Protein AF-A0A8J4GFH2-F1 (afdb_monomer_lite)

Radius of gyration: 21.66 Å; chains: 1; bounding box: 34×70×53 Å

Sequence (230 aa):
MCSFLWCFPIAGVITIAVAMSHGLVYWLLGVATWLWELLPQGCWPISCIQVPDDMKLFWQALLSAEITVGSFLKLPSNVYLLGLKRWGGALLVRHCYRDLFDQMMDLHSSGTKRRFCITGTPGIGKSFFAVVLMGWLVKEKKVRTIVFDTAGSRYLFTFYGMNVIVKEGNQNDFRDKLNNSATWWIIDMGPARDVCEASTVLLASHNLDQYLTLLNLRVATALHMPLWTD

InterPro domains:
  IPR002789 Helicase HerA, central domain [PF01935] (113-152)
  IPR027417 P-loop containing nucleoside triphosphate hydrolase [SSF52540] (102-170)
  IPR052980 Crinkler effector [PTHR33129] (74-229)

Secondary structure (DSSP, 8-state):
-PPPP-PPP-TT--------SSS------S-TTSTTTTS-TT----------HHHHHHHHHHHHS---TTEEEEPPTT--GGG-GGG-SEEEE-HHHHHHHHHHHHHHHTTS--EEEEE--TTSSHHHHHHHHHHHHHHTT---EEEEEESS-EEEEEEETTEEEEEEE-TTTTHHHHT-TT-EEEEESS------SSEEEEE--S-HHHHHHHHTSTTEEEEEPPPP--

Structure (mmCIF, N/CA/C/O backbone):
data_AF-A0A8J4GFH2-F1
#
_entry.id   AF-A0A8J4GFH2-F1
#
loop_
_atom_site.group_PDB
_atom_site.id
_atom_site.type_symbol
_atom_site.label_atom_id
_atom_site.label_alt_id
_atom_site.label_comp_id
_atom_site.label_asym_id
_atom_site.label_entity_id
_atom_site.label_seq_id
_atom_site.pdbx_PDB_ins_code
_atom_site.Cartn_x
_atom_site.Cartn_y
_atom_site.Cartn_z
_atom_site.occupancy
_atom_site.B_iso_or_equiv
_atom_site.auth_seq_id
_atom_site.auth_comp_id
_atom_site.auth_asym_id
_atom_site.auth_atom_id
_atom_site.pdbx_PDB_model_num
ATOM 1 N N . MET A 1 1 ? -2.935 43.109 -8.574 1.00 28.25 1 MET A N 1
ATOM 2 C CA . MET A 1 1 ? -3.961 42.602 -9.513 1.00 28.25 1 MET A CA 1
ATOM 3 C C . MET A 1 1 ? -3.424 41.315 -10.113 1.00 28.25 1 MET A C 1
ATOM 5 O O . MET A 1 1 ? -2.332 41.346 -10.661 1.00 28.25 1 MET A O 1
ATOM 9 N N . CYS A 1 2 ? -4.104 40.186 -9.899 1.00 25.59 2 CYS A N 1
ATOM 10 C CA . CYS A 1 2 ? -3.645 38.878 -10.371 1.00 25.59 2 CYS A CA 1
ATOM 11 C C . CYS A 1 2 ? -3.944 38.721 -11.865 1.00 25.59 2 CYS A C 1
ATOM 13 O O . CYS A 1 2 ? -5.109 38.754 -12.258 1.00 25.59 2 CYS A O 1
ATOM 15 N N . SER A 1 3 ? -2.908 38.528 -12.676 1.00 26.80 3 SER A N 1
ATOM 16 C CA . SER A 1 3 ? -3.053 38.099 -14.067 1.00 26.80 3 SER A CA 1
ATOM 17 C C . SER A 1 3 ? -3.182 36.575 -14.101 1.00 26.80 3 SER A C 1
ATOM 19 O O . SER A 1 3 ? -2.336 35.866 -13.560 1.00 26.80 3 SER A O 1
ATOM 21 N N . PHE A 1 4 ? -4.255 36.070 -14.705 1.00 31.39 4 PHE A N 1
ATOM 22 C CA . PHE A 1 4 ? -4.491 34.637 -14.884 1.00 31.39 4 PHE A CA 1
ATOM 23 C C . PHE A 1 4 ? -3.679 34.103 -16.072 1.00 31.39 4 PHE A C 1
ATOM 25 O O . PHE A 1 4 ? -3.818 34.612 -17.183 1.00 31.39 4 PHE A O 1
ATOM 32 N N . LEU A 1 5 ? -2.882 33.051 -15.857 1.00 33.16 5 LEU A N 1
ATOM 33 C CA . LEU A 1 5 ? -2.348 32.222 -16.941 1.00 33.16 5 LEU A CA 1
ATOM 34 C C . LEU A 1 5 ? -3.372 31.141 -17.297 1.00 33.16 5 LEU A C 1
ATOM 36 O O . LEU A 1 5 ? -3.743 30.332 -16.448 1.00 33.16 5 LEU A O 1
ATOM 40 N N . TRP A 1 6 ? -3.775 31.099 -18.562 1.00 31.11 6 TRP A N 1
ATOM 41 C CA . TRP A 1 6 ? -4.520 29.981 -19.133 1.00 31.11 6 TRP A CA 1
ATOM 42 C C . TRP A 1 6 ? -3.617 29.250 -20.126 1.00 31.11 6 TRP A C 1
ATOM 44 O O . TRP A 1 6 ? -3.153 29.847 -21.094 1.00 31.11 6 TRP A O 1
ATOM 54 N N . CYS A 1 7 ? -3.378 27.960 -19.893 1.00 31.34 7 CYS A N 1
ATOM 55 C CA . CYS A 1 7 ? -2.731 27.076 -20.859 1.00 31.34 7 CYS A CA 1
ATOM 56 C C . CYS A 1 7 ? -3.807 26.241 -21.556 1.00 31.34 7 CYS A C 1
ATOM 58 O O . CYS A 1 7 ? -4.473 25.435 -20.908 1.00 31.34 7 CYS A O 1
ATOM 60 N N . PHE A 1 8 ? -3.954 26.404 -22.871 1.00 27.88 8 PHE A N 1
ATOM 61 C CA . PHE A 1 8 ? -4.726 25.487 -23.709 1.00 27.88 8 PHE A CA 1
ATOM 62 C C . PHE A 1 8 ? -3.770 24.586 -24.500 1.00 27.88 8 PHE A C 1
ATOM 64 O O . PHE A 1 8 ? -2.790 25.091 -25.049 1.00 27.88 8 PHE A O 1
ATOM 71 N N . PRO A 1 9 ? -4.027 23.271 -24.595 1.00 29.17 9 PRO A N 1
ATOM 72 C CA . PRO A 1 9 ? -3.230 22.396 -25.434 1.00 29.17 9 PRO A CA 1
ATOM 73 C C . PRO A 1 9 ? -3.803 22.397 -26.855 1.00 29.17 9 PRO A C 1
ATOM 75 O O . PRO A 1 9 ? -4.917 21.928 -27.079 1.00 29.17 9 PRO A O 1
ATOM 78 N N . ILE A 1 10 ? -3.027 22.869 -27.829 1.00 34.66 10 ILE A N 1
ATOM 79 C CA . ILE A 1 10 ? -3.218 22.493 -29.233 1.00 34.66 10 ILE A CA 1
ATOM 80 C C . ILE A 1 10 ? -1.885 21.933 -29.731 1.00 34.66 10 ILE A C 1
ATOM 82 O O . ILE A 1 10 ? -0.849 22.574 -29.603 1.00 34.66 10 ILE A O 1
ATOM 86 N N . ALA A 1 11 ? -1.944 20.689 -30.209 1.00 40.56 11 ALA A N 1
ATOM 87 C CA . ALA A 1 11 ? -0.927 19.925 -30.932 1.00 40.56 11 ALA A CA 1
ATOM 88 C C . ALA A 1 11 ? 0.515 20.489 -30.930 1.00 40.56 11 ALA A C 1
ATOM 90 O O . ALA A 1 11 ? 0.902 21.270 -31.792 1.00 40.56 11 ALA A O 1
ATOM 91 N N . GLY A 1 12 ? 1.339 19.990 -30.004 1.00 39.56 12 GLY A N 1
ATOM 92 C CA . GLY A 1 12 ? 2.791 19.875 -30.197 1.00 39.56 12 GLY A CA 1
ATOM 93 C C . GLY A 1 12 ? 3.651 21.139 -30.095 1.00 39.56 12 GLY A C 1
ATOM 94 O O . GLY A 1 12 ? 4.869 21.006 -30.150 1.00 39.56 12 GLY A O 1
ATOM 95 N N . VAL A 1 13 ? 3.087 22.333 -29.895 1.00 36.62 13 VAL A N 1
ATOM 96 C CA . VAL A 1 13 ? 3.871 23.560 -29.661 1.00 36.62 13 VAL A CA 1
ATOM 97 C C . VAL A 1 13 ? 3.270 24.332 -28.490 1.00 36.62 13 VAL A C 1
ATOM 99 O O . VAL A 1 13 ? 2.108 24.727 -28.522 1.00 36.62 13 VAL A O 1
ATOM 102 N N . ILE A 1 14 ? 4.058 24.550 -27.434 1.00 34.62 14 ILE A N 1
ATOM 103 C CA . ILE A 1 14 ? 3.651 25.402 -26.312 1.00 34.62 14 ILE A CA 1
ATOM 104 C C . ILE A 1 14 ? 3.823 26.853 -26.757 1.00 34.62 14 ILE A C 1
ATOM 106 O O . ILE A 1 14 ? 4.940 27.363 -26.817 1.00 34.62 14 ILE A O 1
ATOM 110 N N . THR A 1 15 ? 2.719 27.522 -27.076 1.00 35.56 15 THR A N 1
ATOM 111 C CA . THR A 1 15 ? 2.705 28.969 -27.296 1.00 35.56 15 THR A CA 1
ATOM 112 C C . THR A 1 15 ? 2.237 29.654 -26.018 1.00 35.56 15 THR A C 1
ATOM 114 O O . THR A 1 15 ? 1.099 29.472 -25.592 1.00 35.56 15 THR A O 1
ATOM 117 N N . ILE A 1 16 ? 3.120 30.422 -25.378 1.00 40.34 16 ILE A N 1
ATOM 118 C CA . ILE A 1 16 ? 2.775 31.221 -24.199 1.00 40.34 16 ILE A CA 1
ATOM 119 C C . ILE A 1 16 ? 2.398 32.619 -24.686 1.00 40.34 16 ILE A C 1
ATOM 121 O O . ILE A 1 16 ? 3.246 33.349 -25.194 1.00 40.34 16 ILE A O 1
ATOM 125 N N . ALA A 1 17 ? 1.130 32.996 -24.528 1.00 37.47 17 ALA A N 1
ATOM 126 C CA . ALA A 1 17 ? 0.684 34.369 -24.723 1.00 37.47 17 ALA A CA 1
ATOM 127 C C . ALA A 1 17 ? 0.730 35.103 -23.377 1.00 37.47 17 ALA A C 1
ATOM 129 O O . ALA A 1 17 ? 0.039 34.725 -22.431 1.00 37.47 17 ALA A O 1
ATOM 130 N N . VAL A 1 18 ? 1.541 36.157 -23.287 1.00 40.41 18 VAL A N 1
ATOM 131 C CA . VAL A 1 18 ? 1.563 37.061 -22.132 1.00 40.41 18 VAL A CA 1
ATOM 132 C C . VAL A 1 18 ? 0.820 38.333 -22.523 1.00 40.41 18 VAL A C 1
ATOM 134 O O . VAL A 1 18 ? 1.278 39.083 -23.380 1.00 40.41 18 VAL A O 1
ATOM 137 N N . ALA A 1 19 ? -0.334 38.582 -21.905 1.00 33.81 19 ALA A N 1
ATOM 138 C CA . ALA A 1 19 ? -1.033 39.854 -22.040 1.00 33.81 19 ALA A CA 1
ATOM 139 C C . ALA A 1 19 ? -0.497 40.840 -20.992 1.00 33.81 19 ALA A C 1
ATOM 141 O O . ALA A 1 19 ? -0.675 40.633 -19.791 1.00 33.81 19 ALA A O 1
ATOM 142 N N . MET A 1 20 ? 0.154 41.914 -21.441 1.00 34.84 20 MET A N 1
ATOM 143 C CA . MET A 1 20 ? 0.478 43.072 -20.603 1.00 34.84 20 MET A CA 1
ATOM 144 C C . MET A 1 20 ? -0.436 44.249 -20.957 1.00 34.84 20 MET A C 1
ATOM 146 O O . MET A 1 20 ? -0.906 44.368 -22.087 1.00 34.84 20 MET A O 1
ATOM 150 N N . SER A 1 21 ? -0.702 45.112 -19.975 1.00 36.84 21 SER A N 1
ATOM 151 C CA . SER A 1 21 ? -1.777 46.119 -19.943 1.00 36.84 21 SER A CA 1
ATOM 152 C C . SER A 1 21 ? -1.703 47.251 -20.981 1.00 36.84 21 SER A C 1
ATOM 154 O O . SER A 1 21 ? -2.484 48.193 -20.899 1.00 36.84 21 SER A O 1
ATOM 156 N N . HIS A 1 22 ? -0.818 47.170 -21.976 1.00 38.72 22 HIS A N 1
ATOM 157 C CA . HIS A 1 22 ? -0.680 48.158 -23.046 1.00 38.72 22 HIS A CA 1
ATOM 158 C C . HIS A 1 22 ? -0.477 47.482 -24.417 1.00 38.72 22 HIS A C 1
ATOM 160 O O . HIS A 1 22 ? 0.584 47.564 -25.020 1.00 38.72 22 HIS A O 1
ATOM 166 N N . GLY A 1 23 ? -1.512 46.795 -24.909 1.00 35.41 23 GLY A N 1
ATOM 167 C CA . GLY A 1 23 ? -1.889 46.792 -26.332 1.00 35.41 23 GLY A CA 1
ATOM 168 C C . GLY A 1 23 ? -0.923 46.283 -27.416 1.00 35.41 23 GLY A C 1
ATOM 169 O O . GLY A 1 23 ? -1.176 46.589 -28.577 1.00 35.41 23 GLY A O 1
ATOM 170 N N . LEU A 1 24 ? 0.130 45.515 -27.120 1.00 33.19 24 LEU A N 1
ATOM 171 C CA . LEU A 1 24 ? 0.995 44.928 -28.157 1.00 33.19 24 LEU A CA 1
ATOM 172 C C . LEU A 1 24 ? 1.194 43.422 -27.948 1.00 33.19 24 LEU A C 1
ATOM 174 O O . LEU A 1 24 ? 1.744 42.986 -26.939 1.00 33.19 24 LEU A O 1
ATOM 178 N N . VAL A 1 25 ? 0.746 42.633 -28.929 1.00 35.41 25 VAL A N 1
ATOM 179 C CA . VAL A 1 25 ? 0.956 41.181 -29.011 1.00 35.41 25 VAL A CA 1
ATOM 180 C C . VAL A 1 25 ? 2.176 40.933 -29.894 1.00 35.41 25 VAL A C 1
ATOM 182 O O . VAL A 1 25 ? 2.139 41.240 -31.083 1.00 35.41 25 VAL A O 1
ATOM 185 N N . TYR A 1 26 ? 3.245 40.367 -29.334 1.00 37.12 26 TYR A N 1
ATOM 186 C CA . TYR A 1 26 ? 4.397 39.895 -30.105 1.00 37.12 26 TYR A CA 1
ATOM 187 C C . TYR A 1 26 ? 4.414 38.366 -30.148 1.00 37.12 26 TYR A C 1
ATOM 189 O O . TYR A 1 26 ? 4.332 37.705 -29.113 1.00 37.12 26 TYR A O 1
ATOM 197 N N . TRP A 1 27 ? 4.549 37.808 -31.351 1.00 37.97 27 TRP A N 1
ATOM 198 C CA . TRP A 1 27 ? 4.772 36.381 -31.571 1.00 37.97 27 TRP A CA 1
ATOM 199 C C . TRP A 1 27 ? 6.279 36.115 -31.605 1.00 37.97 27 TRP A C 1
ATOM 201 O O . TRP A 1 27 ? 6.945 36.464 -32.577 1.00 37.97 27 TRP A O 1
ATOM 211 N N . LEU A 1 28 ? 6.830 35.512 -30.550 1.00 37.50 28 LEU A N 1
ATOM 212 C CA . LEU A 1 28 ? 8.223 35.061 -30.539 1.00 37.50 28 LEU A CA 1
ATOM 213 C C . LEU A 1 28 ? 8.284 33.595 -30.975 1.00 37.50 28 LEU A C 1
ATOM 215 O O . LEU A 1 28 ? 8.031 32.678 -30.196 1.00 37.50 28 LEU A O 1
ATOM 219 N N . LEU A 1 29 ? 8.607 33.385 -32.251 1.00 37.75 29 LEU A N 1
ATOM 220 C CA . LEU A 1 29 ? 9.051 32.097 -32.773 1.00 37.75 29 LEU A CA 1
ATOM 221 C C . LEU A 1 29 ? 10.559 31.976 -32.537 1.00 37.75 29 LEU A C 1
ATOM 223 O O . LEU A 1 29 ? 11.351 32.665 -33.174 1.00 37.75 29 LEU A O 1
ATOM 227 N N . GLY A 1 30 ? 10.941 31.064 -31.646 1.00 43.56 30 GLY A N 1
ATOM 228 C CA . GLY A 1 30 ? 12.324 30.630 -31.475 1.00 43.56 30 GLY A CA 1
ATOM 229 C C . GLY A 1 30 ? 13.073 31.290 -30.317 1.00 43.56 30 GLY A C 1
ATOM 230 O O . GLY A 1 30 ? 12.835 32.434 -29.954 1.00 43.56 30 GLY A O 1
ATOM 231 N N . VAL A 1 31 ? 14.038 30.526 -29.800 1.00 34.31 31 VAL A N 1
ATOM 232 C CA . VAL A 1 31 ? 14.995 30.833 -28.722 1.00 34.31 31 VAL A CA 1
ATOM 233 C C . VAL A 1 31 ? 14.527 30.462 -27.302 1.00 34.31 31 VAL A C 1
ATOM 235 O O . VAL A 1 31 ? 14.338 31.292 -26.419 1.00 34.31 31 VAL A O 1
ATOM 238 N N . ALA A 1 32 ? 14.441 29.152 -27.054 1.00 37.66 32 ALA A N 1
ATOM 239 C CA . ALA A 1 32 ? 14.250 28.556 -25.726 1.00 37.66 32 ALA A CA 1
ATOM 240 C C . ALA A 1 32 ? 15.514 28.567 -24.830 1.00 37.66 32 ALA A C 1
ATOM 242 O O . ALA A 1 32 ? 15.511 27.965 -23.761 1.00 37.66 32 ALA A O 1
ATOM 243 N N . THR A 1 33 ? 16.607 29.224 -25.229 1.00 38.34 33 THR A N 1
ATOM 244 C CA . THR A 1 33 ? 17.900 29.149 -24.520 1.00 38.34 33 THR A CA 1
ATOM 245 C C . THR A 1 33 ? 18.255 30.374 -23.678 1.00 38.34 33 THR A C 1
ATOM 247 O O . THR A 1 33 ? 19.263 30.333 -22.984 1.00 38.34 33 THR A O 1
ATOM 250 N N . TRP A 1 34 ? 17.430 31.427 -23.668 1.00 34.81 34 TRP A N 1
ATOM 251 C CA . TRP A 1 34 ? 17.728 32.684 -22.952 1.00 34.81 34 TRP A CA 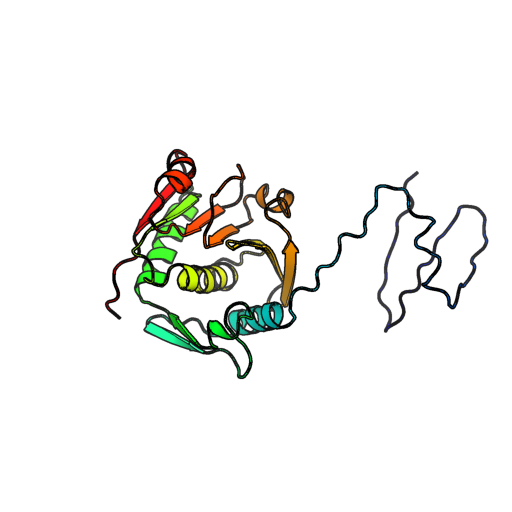1
ATOM 252 C C . TRP A 1 34 ? 16.681 33.091 -21.901 1.00 34.81 34 TRP A C 1
ATOM 254 O O . TRP A 1 34 ? 16.803 34.136 -21.274 1.00 34.81 34 TRP A O 1
ATOM 264 N N . LEU A 1 35 ? 15.655 32.268 -21.661 1.00 39.62 35 LEU A N 1
ATOM 265 C CA . LEU A 1 35 ? 14.581 32.587 -20.705 1.00 39.62 35 LEU A CA 1
ATOM 266 C C . LEU A 1 35 ? 14.892 32.210 -19.243 1.00 39.62 35 LEU A C 1
ATOM 268 O O . LEU A 1 35 ? 14.055 32.418 -18.369 1.00 39.62 35 LEU A O 1
ATOM 272 N N . TRP A 1 36 ? 16.073 31.654 -18.962 1.00 43.16 36 TRP A N 1
ATOM 273 C CA . TRP A 1 36 ? 16.460 31.193 -17.623 1.00 43.16 36 TRP A CA 1
ATOM 274 C C . TRP A 1 36 ? 17.042 32.304 -16.732 1.00 43.16 36 TRP A C 1
ATOM 276 O O . TRP A 1 36 ? 17.034 32.156 -15.514 1.00 43.16 36 TRP A O 1
ATOM 286 N N . GLU A 1 37 ? 17.478 33.432 -17.301 1.00 39.44 37 GLU A N 1
ATOM 287 C CA . GLU A 1 37 ? 18.076 34.550 -16.545 1.00 39.44 37 GLU A CA 1
ATOM 288 C C . GLU A 1 37 ? 17.046 35.552 -15.987 1.00 39.44 37 GLU A C 1
ATOM 290 O O . GLU A 1 37 ? 17.386 36.389 -15.155 1.00 39.44 37 GLU A O 1
ATOM 295 N N . LEU A 1 38 ? 15.775 35.464 -16.401 1.00 46.06 38 LEU A N 1
ATOM 296 C CA . LEU A 1 38 ? 14.715 36.410 -16.010 1.00 46.06 38 LEU A CA 1
ATOM 297 C C . LEU A 1 38 ? 13.789 35.900 -14.891 1.00 46.06 38 LEU A C 1
ATOM 299 O O . LEU A 1 38 ? 12.853 36.602 -14.504 1.00 46.06 38 LEU A O 1
ATOM 303 N N . LEU A 1 39 ? 14.017 34.694 -14.362 1.00 41.16 39 LEU A N 1
ATOM 304 C CA . LEU A 1 39 ? 13.209 34.157 -13.267 1.00 41.16 39 LEU A CA 1
ATOM 305 C C . LEU A 1 39 ? 13.765 34.617 -11.906 1.00 41.16 39 LEU A C 1
ATOM 307 O O . LEU A 1 39 ? 14.968 34.496 -11.668 1.00 41.16 39 LEU A O 1
ATOM 311 N N . PRO A 1 40 ? 12.919 35.120 -10.985 1.00 37.44 40 PRO A N 1
ATOM 312 C CA . PRO A 1 40 ? 13.349 35.487 -9.641 1.00 37.44 40 PRO A CA 1
ATOM 313 C C . PRO A 1 40 ? 14.032 34.306 -8.943 1.00 37.44 40 PRO A C 1
ATOM 315 O O . PRO A 1 40 ? 13.499 33.192 -8.931 1.00 37.44 40 PRO A O 1
ATOM 318 N N . GLN A 1 41 ? 15.193 34.566 -8.334 1.00 40.53 41 GLN A N 1
ATOM 319 C CA . GLN A 1 41 ? 15.929 33.625 -7.484 1.00 40.53 41 GLN A CA 1
ATOM 320 C C . GLN A 1 41 ? 14.989 33.112 -6.377 1.00 40.53 41 GLN A C 1
ATOM 322 O O . GLN A 1 41 ? 14.709 33.820 -5.412 1.00 40.53 41 GLN A O 1
ATOM 327 N N . GLY A 1 42 ? 14.434 31.911 -6.560 1.00 39.41 42 GLY A N 1
ATOM 328 C CA . GLY A 1 42 ? 13.422 31.329 -5.669 1.00 39.41 42 GLY A CA 1
ATOM 329 C C . GLY A 1 42 ? 12.331 30.515 -6.371 1.00 39.41 42 GLY A C 1
ATOM 330 O O . GLY A 1 42 ? 11.732 29.647 -5.742 1.00 39.41 42 GLY A O 1
ATOM 331 N N . CYS A 1 43 ? 12.108 30.713 -7.673 1.00 34.81 43 CYS A N 1
ATOM 332 C CA . CYS A 1 43 ? 11.232 29.852 -8.472 1.00 34.81 43 CYS A CA 1
ATOM 333 C C . CYS A 1 43 ? 12.057 28.804 -9.219 1.00 34.81 43 CYS A C 1
ATOM 335 O O . CYS A 1 43 ? 12.259 28.888 -10.428 1.00 34.81 43 CYS A O 1
ATOM 337 N N . TRP A 1 44 ? 12.541 27.801 -8.488 1.00 33.19 44 TRP A N 1
ATOM 338 C CA . TRP A 1 44 ? 13.048 26.591 -9.126 1.00 33.19 44 TRP A CA 1
ATOM 339 C C . TRP A 1 44 ? 11.889 25.934 -9.883 1.00 33.19 44 TRP A C 1
ATOM 341 O O . TRP A 1 44 ? 10.815 25.763 -9.290 1.00 33.19 44 TRP A O 1
ATOM 351 N N . PRO A 1 45 ? 12.050 25.545 -11.162 1.00 37.44 45 PRO A N 1
ATOM 352 C CA . PRO A 1 45 ? 11.123 24.588 -11.728 1.00 37.44 45 PRO A CA 1
ATOM 353 C C . PRO A 1 45 ? 11.221 23.370 -10.817 1.00 37.44 45 PRO A C 1
ATOM 355 O O . PRO A 1 45 ? 12.320 22.856 -10.607 1.00 37.44 45 PRO A O 1
ATOM 358 N N . ILE A 1 46 ? 10.096 22.955 -10.224 1.00 41.97 46 ILE A N 1
ATOM 359 C CA . ILE A 1 46 ? 9.970 21.614 -9.655 1.00 41.97 46 ILE A CA 1
ATOM 360 C C . ILE A 1 46 ? 10.502 20.727 -10.763 1.00 41.97 46 ILE A C 1
ATOM 362 O O . ILE A 1 46 ? 9.871 20.639 -11.823 1.00 41.97 46 ILE A O 1
ATOM 366 N N . SER A 1 47 ? 11.710 20.196 -10.577 1.00 39.00 47 SER A N 1
ATOM 367 C CA . SER A 1 47 ? 12.282 19.256 -11.509 1.00 39.00 47 SER A CA 1
ATOM 368 C C . SER A 1 47 ? 11.204 18.201 -11.630 1.00 39.00 47 SER A C 1
ATOM 370 O O . SER A 1 47 ? 10.826 17.545 -10.659 1.00 39.00 47 SER A O 1
ATOM 372 N N . CYS A 1 48 ? 10.582 18.133 -12.802 1.00 36.75 48 CYS A N 1
ATOM 373 C CA . CYS A 1 48 ? 9.755 17.004 -13.141 1.00 36.75 48 CYS A CA 1
ATOM 374 C C . CYS A 1 48 ? 10.769 15.878 -13.278 1.00 36.75 48 CYS A C 1
ATOM 376 O O . CYS A 1 48 ? 11.262 15.625 -14.374 1.00 36.75 48 CYS A O 1
ATOM 378 N N . ILE A 1 49 ? 11.177 15.314 -12.135 1.00 43.31 49 ILE A N 1
ATOM 379 C CA . ILE A 1 49 ? 11.939 14.083 -12.058 1.00 43.31 49 ILE A CA 1
ATOM 380 C C . ILE A 1 49 ? 11.108 13.138 -12.902 1.00 43.31 49 ILE A C 1
ATOM 382 O O . ILE A 1 49 ? 9.940 12.881 -12.595 1.00 43.31 49 ILE A O 1
ATOM 386 N N . GLN A 1 50 ? 11.663 12.791 -14.062 1.00 45.81 50 GLN A N 1
ATOM 387 C CA . GLN A 1 50 ? 11.041 11.880 -14.998 1.00 45.81 50 GLN A CA 1
ATOM 388 C C . GLN A 1 50 ? 10.822 10.607 -14.199 1.00 45.81 50 GLN A C 1
ATOM 390 O O . GLN A 1 50 ? 11.781 9.912 -13.868 1.00 45.81 50 GLN A O 1
ATOM 395 N N . VAL A 1 51 ? 9.575 10.350 -13.810 1.00 58.25 51 VAL A N 1
ATOM 396 C CA . VAL A 1 51 ? 9.247 9.046 -13.260 1.00 58.25 51 VAL A CA 1
ATOM 397 C C . VAL A 1 51 ? 9.609 8.055 -14.353 1.00 58.25 51 VAL A C 1
ATOM 399 O O . VAL A 1 51 ? 9.166 8.270 -15.485 1.00 58.25 51 VAL A O 1
ATOM 402 N N . PRO A 1 52 ? 10.393 7.008 -14.054 1.00 67.81 52 PRO A N 1
ATOM 403 C CA . PRO A 1 52 ? 10.726 6.011 -15.054 1.00 67.81 52 PRO A CA 1
ATOM 404 C C . PRO A 1 52 ? 9.438 5.524 -15.716 1.00 67.81 52 PRO A C 1
ATOM 406 O O . PRO A 1 52 ? 8.499 5.136 -15.012 1.00 67.81 52 PRO A O 1
ATOM 409 N N . ASP A 1 53 ? 9.375 5.562 -17.048 1.00 81.38 53 ASP A N 1
ATOM 410 C CA . ASP A 1 53 ? 8.192 5.132 -17.806 1.00 81.38 53 ASP A CA 1
ATOM 411 C C . ASP A 1 53 ? 7.719 3.737 -17.357 1.00 81.38 53 ASP A C 1
ATOM 413 O O . ASP A 1 53 ? 6.519 3.481 -17.257 1.00 81.38 53 ASP A O 1
ATOM 417 N N . ASP A 1 54 ? 8.659 2.885 -16.944 1.00 86.56 54 ASP A N 1
ATOM 418 C CA . ASP A 1 54 ? 8.435 1.558 -16.369 1.00 86.56 54 ASP A CA 1
ATOM 419 C C . ASP A 1 54 ? 7.500 1.551 -15.149 1.00 86.56 54 ASP A C 1
ATOM 421 O O . ASP A 1 54 ? 6.654 0.665 -15.023 1.00 86.56 54 ASP A O 1
ATOM 425 N N . MET A 1 55 ? 7.603 2.538 -14.254 1.00 87.19 55 MET A N 1
ATOM 426 C CA . MET A 1 55 ? 6.734 2.640 -13.077 1.00 87.19 55 MET A CA 1
ATOM 427 C C . MET A 1 55 ? 5.305 2.987 -13.504 1.00 87.19 55 MET A C 1
ATOM 429 O O . MET A 1 55 ? 4.340 2.407 -13.007 1.00 87.19 55 MET A O 1
ATOM 433 N N . LYS A 1 56 ? 5.144 3.891 -14.475 1.00 87.94 56 LYS A N 1
ATOM 434 C CA . LYS A 1 56 ? 3.826 4.230 -15.026 1.00 87.94 56 LYS A CA 1
ATOM 435 C C . LYS A 1 56 ? 3.199 3.031 -15.744 1.00 87.94 56 LYS A C 1
ATOM 437 O O . LYS A 1 56 ? 2.028 2.735 -15.500 1.00 87.94 56 LYS A O 1
ATOM 442 N N . LEU A 1 57 ? 3.975 2.329 -16.573 1.00 90.75 57 LEU A N 1
ATOM 443 C CA . LEU A 1 57 ? 3.549 1.111 -17.269 1.00 90.75 57 LEU A CA 1
ATOM 444 C C . LEU A 1 57 ? 3.120 0.025 -16.283 1.00 90.75 57 LEU A C 1
ATOM 446 O O . LEU A 1 57 ? 2.068 -0.588 -16.459 1.00 90.75 57 LEU A O 1
ATOM 450 N N . PHE A 1 58 ? 3.891 -0.167 -15.211 1.00 92.62 58 PHE A N 1
ATOM 451 C CA . PHE A 1 58 ? 3.543 -1.084 -14.134 1.00 92.62 58 PHE A CA 1
ATOM 452 C C . PHE A 1 58 ? 2.169 -0.773 -13.531 1.00 92.62 58 PHE A C 1
ATOM 454 O O . PHE A 1 58 ? 1.326 -1.663 -13.442 1.00 92.62 58 PHE A O 1
ATOM 461 N N . TRP A 1 59 ? 1.909 0.479 -13.149 1.00 90.25 59 TRP A N 1
ATOM 462 C CA . TRP A 1 59 ? 0.630 0.842 -12.536 1.00 90.25 59 TRP A CA 1
ATOM 463 C C . TRP A 1 59 ? -0.542 0.723 -13.503 1.00 90.25 59 TRP A C 1
ATOM 465 O O . TRP A 1 59 ? -1.596 0.230 -13.114 1.00 90.25 59 TRP A O 1
ATOM 475 N N . GLN A 1 60 ? -0.365 1.109 -14.766 1.00 90.31 60 GLN A N 1
ATOM 476 C CA . GLN A 1 60 ? -1.391 0.893 -15.787 1.00 90.31 60 GLN A CA 1
ATOM 477 C C . GLN A 1 60 ? -1.714 -0.600 -15.952 1.00 90.31 60 GLN A C 1
ATOM 479 O O . GLN A 1 60 ? -2.888 -0.965 -16.012 1.00 90.31 60 GLN A O 1
ATOM 484 N N . ALA A 1 61 ? -0.692 -1.462 -15.955 1.00 92.62 61 ALA A N 1
ATOM 485 C CA . ALA A 1 61 ? -0.865 -2.910 -16.012 1.00 92.62 61 ALA A CA 1
ATOM 486 C C . ALA A 1 61 ? -1.530 -3.478 -14.748 1.00 92.62 61 ALA A C 1
ATOM 488 O O . ALA A 1 61 ? -2.402 -4.334 -14.847 1.00 92.62 61 ALA A O 1
ATOM 489 N N . LEU A 1 62 ? -1.173 -2.994 -13.556 1.00 92.69 62 LEU A N 1
ATOM 490 C CA . LEU A 1 62 ? -1.791 -3.444 -12.307 1.00 92.69 62 LEU A CA 1
ATOM 491 C C . LEU A 1 62 ? -3.283 -3.082 -12.244 1.00 92.69 62 LEU A C 1
ATOM 493 O O . LEU A 1 62 ? -4.095 -3.875 -11.771 1.00 92.69 62 LEU A O 1
ATOM 497 N N . LEU A 1 63 ? -3.653 -1.888 -12.719 1.00 91.25 63 LEU A N 1
ATOM 498 C CA . LEU A 1 63 ? -5.044 -1.431 -12.722 1.00 91.25 63 LEU A CA 1
ATOM 499 C C . LEU A 1 63 ? -5.923 -2.237 -13.687 1.00 91.25 63 LEU A C 1
ATOM 501 O O . LEU A 1 63 ? -7.109 -2.422 -13.401 1.00 91.25 63 LEU A O 1
ATOM 505 N N . SER A 1 64 ? -5.360 -2.722 -14.798 1.00 90.38 64 SER A N 1
ATOM 506 C CA . SER A 1 64 ? -6.065 -3.572 -15.764 1.00 90.38 64 SER A CA 1
ATOM 507 C C . SER A 1 64 ? -6.055 -5.057 -15.396 1.00 90.38 64 SER A C 1
ATOM 509 O O . SER A 1 64 ? -6.978 -5.777 -15.771 1.00 90.38 64 SER A O 1
ATOM 511 N N . ALA A 1 65 ? -5.055 -5.521 -14.646 1.00 90.94 65 ALA A N 1
ATOM 512 C CA . ALA A 1 65 ? -4.929 -6.918 -14.257 1.00 90.94 65 ALA A CA 1
ATOM 513 C C . ALA A 1 65 ? -5.983 -7.342 -13.226 1.00 90.94 65 ALA A C 1
ATOM 515 O O . ALA A 1 65 ? -6.358 -6.574 -12.339 1.00 90.94 65 ALA A O 1
ATOM 516 N N . GLU A 1 66 ? -6.437 -8.591 -13.298 1.00 90.81 66 GLU A N 1
ATOM 517 C CA . GLU A 1 66 ? -7.245 -9.214 -12.249 1.00 90.81 66 GLU A CA 1
ATOM 518 C C . GLU A 1 66 ? -6.347 -9.642 -11.077 1.00 90.81 66 GLU A C 1
ATOM 520 O O . GLU A 1 66 ? -5.280 -10.220 -11.280 1.00 90.81 66 GLU A O 1
ATOM 525 N N . ILE A 1 67 ? -6.754 -9.316 -9.846 1.00 93.56 67 ILE A N 1
ATOM 526 C CA . ILE A 1 67 ? -5.989 -9.638 -8.636 1.00 93.56 67 ILE A CA 1
ATOM 527 C C . ILE A 1 67 ? -6.724 -10.768 -7.922 1.00 93.56 67 ILE A C 1
ATOM 529 O O . ILE A 1 67 ? -7.652 -10.513 -7.154 1.00 93.56 67 ILE A O 1
ATOM 533 N N . THR A 1 68 ? -6.302 -12.002 -8.186 1.00 93.75 68 THR A N 1
ATOM 534 C CA . THR A 1 68 ? -6.965 -13.207 -7.675 1.00 93.75 68 THR A CA 1
ATOM 535 C C . THR A 1 68 ? -6.111 -13.876 -6.609 1.00 93.75 68 THR A C 1
ATOM 537 O O . THR A 1 68 ? -4.945 -14.206 -6.834 1.00 93.75 68 THR A O 1
ATOM 540 N N . VAL A 1 69 ? -6.701 -14.073 -5.434 1.00 94.25 69 VAL A N 1
ATOM 541 C CA . VAL A 1 69 ? -6.059 -14.695 -4.271 1.00 94.25 69 VAL A CA 1
ATOM 542 C C . VAL A 1 69 ? -5.718 -16.164 -4.560 1.00 94.25 69 VAL A C 1
ATOM 544 O O . VAL A 1 69 ? -6.473 -16.846 -5.249 1.00 94.25 69 VAL A O 1
ATOM 547 N N . GLY A 1 70 ? -4.581 -16.646 -4.057 1.00 93.38 70 GLY A N 1
ATOM 548 C CA . GLY A 1 70 ? -4.081 -18.006 -4.294 1.00 93.38 70 GLY A CA 1
ATOM 549 C C . GLY A 1 70 ? -3.466 -18.199 -5.684 1.00 93.38 70 GLY A C 1
ATOM 550 O O . GLY A 1 70 ? -3.151 -19.318 -6.077 1.00 93.38 70 GLY A O 1
ATOM 551 N N . SER A 1 71 ? -3.298 -17.121 -6.456 1.00 93.94 71 SER A N 1
ATOM 552 C CA . SER A 1 71 ? -2.804 -17.186 -7.831 1.00 93.94 71 SER A CA 1
ATOM 553 C C . SER A 1 71 ? -1.709 -16.158 -8.105 1.00 93.94 71 SER A C 1
ATOM 555 O O . SER A 1 71 ? -1.486 -15.217 -7.338 1.00 93.94 71 SER A O 1
ATOM 557 N N . PHE A 1 72 ? -1.001 -16.344 -9.218 1.00 93.56 72 PHE A N 1
ATOM 558 C CA . PHE A 1 72 ? -0.010 -15.380 -9.675 1.00 93.56 72 PHE A CA 1
ATOM 559 C C . PHE A 1 72 ? -0.681 -14.242 -10.443 1.00 93.56 72 PHE A C 1
ATOM 561 O O . PHE A 1 72 ? -1.198 -14.446 -11.541 1.00 93.56 72 PHE A O 1
ATOM 568 N N . LEU A 1 73 ? -0.559 -13.027 -9.915 1.00 94.25 73 LEU A N 1
ATOM 569 C CA . LEU A 1 73 ? -0.715 -11.801 -10.680 1.00 94.25 73 LEU A CA 1
ATOM 570 C C . LEU A 1 73 ? 0.419 -11.736 -11.710 1.00 94.25 73 LEU A C 1
ATOM 572 O O . LEU A 1 73 ? 1.581 -11.559 -11.342 1.00 94.25 73 LEU A O 1
ATOM 576 N N . LYS A 1 74 ? 0.090 -11.890 -12.994 1.00 94.56 74 LYS A N 1
ATOM 577 C CA . LYS A 1 74 ? 1.051 -11.833 -14.103 1.00 94.56 74 LYS A CA 1
ATOM 578 C C . LYS A 1 74 ? 0.910 -10.513 -14.849 1.00 94.56 74 LYS A C 1
ATOM 580 O O . LYS A 1 74 ? -0.172 -10.177 -15.323 1.00 94.56 74 LYS A O 1
ATOM 585 N N . LEU A 1 75 ? 2.011 -9.783 -14.959 1.00 94.19 75 LEU A N 1
ATOM 586 C CA . LEU A 1 75 ? 2.107 -8.560 -15.743 1.00 94.19 75 LEU A CA 1
ATOM 587 C C . LEU A 1 75 ? 2.395 -8.891 -17.219 1.00 94.19 75 LEU A C 1
ATOM 589 O O . LEU A 1 75 ? 2.917 -9.971 -17.519 1.00 94.19 75 LEU A O 1
ATOM 593 N N . PRO A 1 76 ? 2.081 -7.974 -18.153 1.00 94.19 76 PRO A N 1
ATOM 594 C CA . PRO A 1 76 ? 2.474 -8.109 -19.551 1.00 94.19 76 PRO A CA 1
ATOM 595 C C . PRO A 1 76 ? 3.990 -8.260 -19.722 1.00 94.19 76 PRO A C 1
ATOM 597 O O . PRO A 1 76 ? 4.783 -7.854 -18.870 1.00 94.19 76 PRO A O 1
ATOM 600 N N . SER A 1 77 ? 4.407 -8.810 -20.864 1.00 92.50 77 SER A N 1
ATOM 601 C CA . SER A 1 77 ? 5.824 -8.933 -21.209 1.00 92.50 77 SER A CA 1
ATOM 602 C C . SER A 1 77 ? 6.545 -7.585 -21.109 1.00 92.50 77 SER A C 1
ATOM 604 O O . SER A 1 77 ? 6.029 -6.566 -21.560 1.00 92.50 77 SER A O 1
ATOM 606 N N . ASN A 1 78 ? 7.756 -7.598 -20.543 1.00 90.12 78 ASN A N 1
ATOM 607 C CA . ASN A 1 78 ? 8.596 -6.419 -20.292 1.00 90.12 78 ASN A CA 1
ATOM 608 C C . ASN A 1 78 ? 8.034 -5.395 -19.292 1.00 90.12 78 ASN A C 1
ATOM 610 O O . ASN A 1 78 ? 8.624 -4.330 -19.140 1.00 90.12 78 ASN A O 1
ATOM 614 N N . VAL A 1 79 ? 6.958 -5.719 -18.572 1.00 93.06 79 VAL A N 1
ATOM 615 C CA . VAL A 1 79 ? 6.480 -4.924 -17.439 1.00 93.06 79 VAL A CA 1
ATOM 616 C C . VAL A 1 79 ? 6.879 -5.626 -16.145 1.00 93.06 79 VAL A C 1
ATOM 618 O O . VAL A 1 79 ? 6.651 -6.824 -15.970 1.00 93.06 79 VAL A O 1
ATOM 621 N N . TYR A 1 80 ? 7.484 -4.875 -15.230 1.00 92.38 80 TYR A N 1
ATOM 622 C CA . TYR A 1 80 ? 8.025 -5.408 -13.982 1.00 92.38 80 TYR A CA 1
ATOM 623 C C . TYR A 1 80 ? 7.364 -4.753 -12.774 1.00 92.38 80 TYR A C 1
ATOM 625 O O . TYR A 1 80 ? 6.934 -3.602 -12.844 1.00 92.38 80 TYR A O 1
ATOM 633 N N . LEU A 1 81 ? 7.294 -5.475 -11.655 1.00 90.81 81 LEU A N 1
ATOM 634 C CA . LEU A 1 81 ? 6.737 -4.958 -10.404 1.00 90.81 81 LEU A CA 1
ATOM 635 C C . LEU A 1 81 ? 7.464 -3.670 -9.990 1.00 90.81 81 LEU A C 1
ATOM 637 O O . LEU A 1 81 ? 8.692 -3.653 -9.901 1.00 90.81 81 LEU A O 1
ATOM 641 N N . LEU A 1 82 ? 6.703 -2.595 -9.751 1.00 87.31 82 LEU A N 1
ATOM 642 C CA . LEU A 1 82 ? 7.217 -1.249 -9.444 1.00 87.31 82 LEU A CA 1
ATOM 643 C C . LEU A 1 82 ? 8.197 -0.682 -10.496 1.00 87.31 82 LEU A C 1
ATOM 645 O O . LEU A 1 82 ? 9.009 0.183 -10.180 1.00 87.31 82 LEU A O 1
ATOM 649 N N . GLY A 1 83 ? 8.172 -1.191 -11.732 1.00 88.50 83 GLY A N 1
ATOM 650 C CA . GLY A 1 83 ? 9.154 -0.848 -12.766 1.00 88.50 83 GLY A CA 1
ATOM 651 C C . GLY A 1 83 ? 10.553 -1.433 -12.523 1.00 88.50 83 GLY A C 1
ATOM 652 O O . GLY A 1 83 ? 11.505 -1.080 -13.211 1.00 88.50 83 GLY A O 1
ATOM 653 N N . LEU A 1 84 ? 10.716 -2.341 -11.554 1.00 85.69 84 LEU A N 1
ATOM 654 C CA . LEU A 1 84 ? 12.012 -2.897 -11.172 1.00 85.69 84 LEU A CA 1
ATOM 655 C C . LEU A 1 84 ? 12.215 -4.287 -11.774 1.00 85.69 84 LEU A C 1
ATOM 657 O O . LEU A 1 84 ? 11.698 -5.278 -11.260 1.00 85.69 84 LEU A O 1
ATOM 661 N N . LYS A 1 85 ? 13.074 -4.397 -12.796 1.00 87.50 85 LYS A N 1
ATOM 662 C CA . LYS A 1 85 ? 13.388 -5.678 -13.464 1.00 87.50 85 LYS A CA 1
ATOM 663 C C . LYS A 1 85 ? 13.747 -6.813 -12.497 1.00 87.50 85 LYS A C 1
ATOM 665 O O . LYS A 1 85 ? 13.327 -7.949 -12.690 1.00 87.50 85 LYS A O 1
ATOM 670 N N . ARG A 1 86 ? 14.476 -6.497 -11.421 1.00 86.56 86 ARG A N 1
ATOM 671 C CA . ARG A 1 86 ? 14.876 -7.456 -10.374 1.00 86.56 86 ARG A CA 1
ATOM 672 C C . ARG A 1 86 ? 13.711 -8.079 -9.594 1.00 86.56 86 ARG A C 1
ATOM 674 O O . ARG A 1 86 ? 13.911 -9.113 -8.973 1.00 86.56 86 ARG A O 1
ATOM 681 N N . TRP A 1 87 ? 12.534 -7.454 -9.578 1.00 85.81 87 TRP A N 1
ATOM 682 C CA . TRP A 1 87 ? 11.349 -7.987 -8.895 1.00 85.81 87 TRP A CA 1
ATOM 683 C C . TRP A 1 87 ? 10.507 -8.887 -9.807 1.00 85.81 87 TRP A C 1
ATOM 685 O O . TRP A 1 87 ? 9.610 -9.570 -9.327 1.00 85.81 87 TRP A O 1
ATOM 695 N N . GLY A 1 88 ? 10.824 -8.946 -11.103 1.00 91.25 88 GLY A N 1
ATOM 696 C CA . GLY A 1 88 ? 10.121 -9.790 -12.062 1.00 91.25 88 GLY A CA 1
ATOM 697 C C . GLY A 1 88 ? 8.752 -9.243 -12.474 1.00 91.25 88 GLY A C 1
ATOM 698 O O . GLY A 1 88 ? 8.319 -8.173 -12.046 1.00 91.25 88 GLY A O 1
ATOM 699 N N . GLY A 1 89 ? 8.095 -9.978 -13.372 1.00 93.56 89 GLY A N 1
ATOM 700 C CA . GLY A 1 89 ? 6.784 -9.636 -13.936 1.00 93.56 89 GLY A CA 1
ATOM 701 C C . GLY A 1 89 ? 5.624 -10.440 -13.345 1.00 93.56 89 GLY A C 1
ATOM 702 O O . GLY A 1 89 ? 4.536 -10.438 -13.910 1.00 93.56 89 GLY A O 1
ATOM 703 N N . ALA A 1 90 ? 5.842 -11.183 -12.259 1.00 93.38 90 ALA A N 1
ATOM 704 C CA . ALA A 1 90 ? 4.810 -12.008 -11.641 1.00 93.38 90 ALA A CA 1
ATOM 705 C C . ALA A 1 90 ? 4.901 -11.955 -10.117 1.00 93.38 90 ALA A C 1
ATOM 707 O O . ALA A 1 90 ? 5.996 -11.935 -9.558 1.00 93.38 90 ALA A O 1
ATOM 708 N N . LEU A 1 91 ? 3.744 -11.969 -9.460 1.00 94.00 91 LEU A N 1
ATOM 709 C CA . LEU A 1 91 ? 3.622 -11.946 -8.009 1.00 94.00 91 LEU A CA 1
ATOM 710 C C . LEU A 1 91 ? 2.568 -12.951 -7.539 1.00 94.00 91 LEU A C 1
ATOM 712 O O . LEU A 1 91 ? 1.426 -12.879 -7.980 1.00 94.00 91 LEU A O 1
ATOM 716 N N . LEU A 1 92 ? 2.917 -13.839 -6.608 1.00 94.69 92 LEU A N 1
ATOM 717 C CA . LEU A 1 92 ? 1.935 -14.673 -5.913 1.00 94.69 92 LEU A CA 1
ATOM 718 C C . LEU A 1 92 ? 1.095 -13.817 -4.952 1.00 94.69 92 LEU A C 1
ATOM 720 O O . LEU A 1 92 ? 1.630 -13.193 -4.033 1.00 94.69 92 LEU A O 1
ATOM 724 N N . VAL A 1 93 ? -0.222 -13.802 -5.154 1.00 95.81 93 VAL A N 1
ATOM 725 C CA . VAL A 1 93 ? -1.181 -13.143 -4.261 1.00 95.81 93 VAL A CA 1
ATOM 726 C C . VAL A 1 93 ? -1.598 -14.141 -3.185 1.00 95.81 93 VAL A C 1
ATOM 728 O O . VAL A 1 93 ? -2.456 -14.989 -3.409 1.00 95.81 93 VAL A O 1
ATOM 731 N N . ARG A 1 94 ? -0.969 -14.049 -2.015 1.00 95.06 94 ARG A N 1
ATOM 732 C CA . ARG A 1 94 ? -1.182 -14.970 -0.887 1.00 95.06 94 ARG A CA 1
ATOM 733 C C . ARG A 1 94 ? -2.582 -14.857 -0.289 1.00 95.06 94 ARG A C 1
ATOM 735 O O . ARG A 1 94 ? -3.149 -13.762 -0.271 1.00 95.06 94 ARG A O 1
ATOM 742 N N . HIS A 1 95 ? -3.091 -15.941 0.298 1.00 94.69 95 HIS A N 1
ATOM 743 C CA . HIS A 1 95 ? -4.390 -15.928 0.987 1.00 94.69 95 HIS A CA 1
ATOM 744 C C . HIS A 1 95 ? -4.417 -14.924 2.138 1.00 94.69 95 HIS A C 1
ATOM 746 O O . HIS A 1 95 ? -5.301 -14.069 2.202 1.00 94.69 95 HIS A O 1
ATOM 752 N N . CYS A 1 96 ? -3.352 -14.907 2.941 1.00 94.94 96 CYS A N 1
ATOM 753 C CA . CYS A 1 96 ? -3.240 -13.992 4.071 1.00 94.94 96 CYS A CA 1
ATOM 754 C C . CYS A 1 96 ? -3.249 -12.505 3.676 1.00 94.94 96 CYS A C 1
ATOM 756 O O . CYS A 1 96 ? -3.487 -11.650 4.524 1.00 94.94 96 CYS A O 1
ATOM 758 N N . TYR A 1 97 ? -2.957 -12.155 2.415 1.00 96.44 97 TYR A N 1
ATOM 759 C CA . TYR A 1 97 ? -3.063 -10.764 1.970 1.00 96.44 97 TYR A CA 1
ATOM 760 C C . TYR A 1 97 ? -4.509 -10.292 2.018 1.00 96.44 97 TYR A C 1
ATOM 762 O O . TYR A 1 97 ? -4.762 -9.166 2.443 1.00 96.44 97 TYR A O 1
ATOM 770 N N . ARG A 1 98 ? -5.450 -11.151 1.612 1.00 96.50 98 ARG A N 1
ATOM 771 C CA . ARG A 1 98 ? -6.866 -10.803 1.619 1.00 96.50 98 ARG A CA 1
ATOM 772 C C . ARG A 1 98 ? -7.385 -10.658 3.043 1.00 96.50 98 ARG A C 1
ATOM 774 O O . ARG A 1 98 ? -8.015 -9.649 3.335 1.00 96.50 98 ARG A O 1
ATOM 781 N N . ASP A 1 99 ? -7.023 -11.583 3.928 1.00 95.94 99 ASP A N 1
ATOM 782 C CA . ASP A 1 99 ? -7.411 -11.526 5.342 1.00 95.94 99 ASP A CA 1
ATOM 783 C C . ASP A 1 99 ? -6.916 -10.236 6.014 1.00 95.94 99 ASP A C 1
ATOM 785 O O . ASP A 1 99 ? -7.673 -9.545 6.696 1.00 95.94 99 ASP A O 1
ATOM 789 N N . LEU A 1 100 ? -5.650 -9.865 5.770 1.00 96.50 100 LEU A N 1
ATOM 790 C CA . LEU A 1 100 ? -5.078 -8.610 6.266 1.00 96.50 100 LEU A CA 1
ATOM 791 C C . LEU A 1 100 ? -5.815 -7.392 5.704 1.00 96.50 100 LEU A C 1
ATOM 793 O O . LEU A 1 100 ? -6.106 -6.457 6.449 1.00 96.50 100 LEU A O 1
ATOM 797 N N . PHE A 1 101 ? -6.113 -7.387 4.403 1.00 97.38 101 PHE A N 1
ATOM 798 C CA . PHE A 1 101 ? -6.841 -6.291 3.773 1.00 97.38 101 PHE A CA 1
ATOM 799 C C . PHE A 1 101 ? -8.240 -6.127 4.370 1.00 97.38 101 PHE A C 1
ATOM 801 O O . PHE A 1 101 ? -8.603 -5.017 4.753 1.00 97.38 101 PHE A O 1
ATOM 808 N N . ASP A 1 102 ? -8.992 -7.213 4.516 1.00 96.75 102 ASP A N 1
ATOM 809 C CA . ASP A 1 102 ? -10.351 -7.172 5.056 1.00 96.75 102 ASP A CA 1
ATOM 810 C C . ASP A 1 102 ? -10.368 -6.692 6.500 1.00 96.75 102 ASP A C 1
ATOM 812 O O . ASP A 1 102 ? -11.070 -5.733 6.825 1.00 96.75 102 ASP A O 1
ATOM 816 N N . GLN A 1 103 ? -9.475 -7.227 7.332 1.00 95.75 103 GLN A N 1
ATOM 817 C CA . GLN A 1 103 ? -9.319 -6.766 8.706 1.00 95.75 103 GLN A CA 1
ATOM 818 C C . GLN A 1 103 ? -8.955 -5.273 8.788 1.00 95.75 103 GLN A C 1
ATOM 820 O O . GLN A 1 103 ? -9.481 -4.547 9.636 1.00 95.75 103 GLN A O 1
ATOM 825 N N . MET A 1 104 ? -8.075 -4.779 7.907 1.00 96.00 104 MET A N 1
ATOM 826 C CA . MET A 1 104 ? -7.759 -3.348 7.837 1.00 96.00 104 MET A CA 1
ATOM 827 C C . MET A 1 104 ? -8.983 -2.514 7.456 1.00 96.00 104 MET A C 1
ATOM 829 O O . MET A 1 104 ? -9.219 -1.461 8.050 1.00 96.00 104 MET A O 1
ATOM 833 N N . MET A 1 105 ? -9.752 -2.958 6.462 1.00 96.25 105 MET A N 1
ATOM 834 C CA . MET A 1 105 ? -10.912 -2.225 5.959 1.00 96.25 105 MET A CA 1
ATOM 835 C C . MET A 1 105 ? -12.059 -2.182 6.966 1.00 96.25 105 MET A C 1
ATOM 837 O O . MET A 1 105 ? -12.704 -1.137 7.080 1.00 96.25 105 MET A O 1
ATOM 841 N N . ASP A 1 106 ? -12.276 -3.249 7.729 1.00 95.12 106 ASP A N 1
ATOM 842 C CA . ASP A 1 106 ? -13.283 -3.294 8.791 1.00 95.12 106 ASP A CA 1
ATOM 843 C C . ASP A 1 106 ? -12.944 -2.305 9.913 1.00 95.12 106 ASP A C 1
ATOM 845 O O . ASP A 1 106 ? -13.769 -1.479 10.317 1.00 95.12 106 ASP A O 1
ATOM 849 N N . LEU A 1 107 ? -11.686 -2.314 10.365 1.00 93.31 107 LEU A N 1
ATOM 850 C CA . LEU A 1 107 ? -11.192 -1.401 11.399 1.00 93.31 107 LEU A CA 1
ATOM 851 C C . LEU A 1 107 ? -11.159 0.066 10.942 1.00 93.31 107 LEU A C 1
ATOM 853 O O . LEU A 1 107 ? -11.343 0.972 11.760 1.00 93.31 107 LEU A O 1
ATOM 857 N N . HIS A 1 108 ? -10.913 0.300 9.652 1.00 93.50 108 HIS A N 1
ATOM 858 C CA . HIS A 1 108 ? -10.950 1.631 9.051 1.00 93.50 108 HIS A CA 1
ATOM 859 C C . HIS A 1 108 ? -12.383 2.157 8.928 1.00 93.50 108 HIS A C 1
ATOM 861 O O . HIS A 1 108 ? -12.660 3.295 9.309 1.00 93.50 108 HIS A O 1
ATOM 867 N N . SER A 1 109 ? -13.306 1.330 8.430 1.00 91.19 109 SER A N 1
ATOM 868 C CA . SER A 1 109 ? -14.715 1.695 8.227 1.00 91.19 109 SER A CA 1
ATOM 869 C C . SER A 1 109 ? -15.447 1.964 9.538 1.00 91.19 109 SER A C 1
ATOM 871 O O . SER A 1 109 ? -16.310 2.836 9.584 1.00 91.19 109 SER A O 1
ATOM 873 N N . SER A 1 110 ? -15.069 1.280 10.622 1.00 89.25 110 SER A N 1
ATOM 874 C CA . SER A 1 110 ? -15.621 1.544 11.956 1.00 89.25 110 SER A CA 1
ATOM 875 C C . SER A 1 110 ? -15.134 2.863 12.575 1.00 89.25 110 SER A C 1
ATOM 877 O O . SER A 1 110 ? -15.579 3.235 13.658 1.00 89.25 110 SER A O 1
ATOM 879 N N . GLY A 1 111 ? -14.185 3.559 11.934 1.00 83.00 111 GLY A N 1
ATOM 880 C CA . GLY A 1 111 ? -13.562 4.779 12.453 1.00 83.00 111 GLY A CA 1
ATOM 881 C C . GLY A 1 111 ? -12.615 4.545 13.635 1.00 83.00 111 GLY A C 1
ATOM 882 O O . GLY A 1 111 ? -12.071 5.503 14.182 1.00 83.00 111 GLY A O 1
ATOM 883 N N . THR A 1 112 ? -12.384 3.286 14.023 1.00 79.06 112 THR A N 1
ATOM 884 C CA . THR A 1 112 ? -11.597 2.938 15.215 1.00 79.06 112 THR A CA 1
ATOM 885 C C . THR A 1 112 ? -10.101 3.092 14.964 1.00 79.06 112 THR A C 1
ATOM 887 O O . THR A 1 112 ? -9.360 3.537 15.847 1.00 79.06 112 THR A O 1
ATOM 890 N N . LYS A 1 113 ? -9.632 2.716 13.766 1.00 87.56 113 LYS A N 1
ATOM 891 C CA . LYS A 1 113 ? -8.209 2.721 13.408 1.00 87.56 113 LYS A CA 1
ATOM 892 C C . LYS A 1 113 ? -7.986 3.369 12.049 1.00 87.56 113 LYS A C 1
ATOM 894 O O . LYS A 1 113 ? -8.738 3.159 11.108 1.00 87.56 113 LYS A O 1
ATOM 899 N N . ARG A 1 114 ? -6.908 4.141 11.942 1.00 88.62 114 ARG A N 1
ATOM 900 C CA . ARG A 1 114 ? -6.453 4.762 10.682 1.00 88.62 114 ARG A CA 1
ATOM 901 C C . ARG A 1 114 ? -4.987 4.489 10.378 1.00 88.62 114 ARG A C 1
ATOM 903 O O . ARG A 1 114 ? -4.492 4.871 9.324 1.00 88.62 114 ARG A O 1
ATOM 910 N N . ARG A 1 115 ? -4.275 3.869 11.319 1.00 90.19 115 ARG A N 1
ATOM 911 C CA . ARG A 1 115 ? -2.847 3.592 11.211 1.00 90.19 115 ARG A CA 1
ATOM 912 C C . ARG A 1 115 ? -2.629 2.103 11.440 1.00 90.19 115 ARG A C 1
ATOM 914 O O . ARG A 1 115 ? -3.054 1.557 12.455 1.00 90.19 115 ARG A O 1
ATOM 921 N N . PHE A 1 116 ? -1.995 1.447 10.486 1.00 91.69 116 PHE A N 1
ATOM 922 C CA . PHE A 1 116 ? -1.820 0.003 10.464 1.00 91.69 116 PHE A CA 1
ATOM 923 C C . PHE A 1 116 ? -0.334 -0.306 10.391 1.00 91.69 116 PHE A C 1
ATOM 925 O O . PHE A 1 116 ? 0.363 0.198 9.517 1.00 91.69 116 PHE A O 1
ATOM 932 N N . CYS A 1 117 ? 0.160 -1.122 11.312 1.00 90.44 117 CYS A N 1
ATOM 933 C CA . CYS A 1 117 ? 1.515 -1.649 11.271 1.00 90.44 117 CYS A CA 1
ATOM 934 C C . CYS A 1 117 ? 1.443 -3.125 10.885 1.00 90.44 117 CYS A C 1
ATOM 936 O O . CYS A 1 117 ? 0.912 -3.932 11.643 1.00 90.44 117 CYS A O 1
ATOM 938 N N . ILE A 1 118 ? 1.954 -3.482 9.711 1.00 91.31 118 ILE A N 1
ATOM 939 C CA . ILE A 1 118 ? 2.024 -4.869 9.256 1.00 91.31 118 ILE A CA 1
ATOM 940 C C . ILE A 1 118 ? 3.383 -5.427 9.649 1.00 91.31 118 ILE A C 1
ATOM 942 O O . ILE A 1 118 ? 4.425 -5.023 9.128 1.00 91.31 118 ILE A O 1
ATOM 946 N N . THR A 1 119 ? 3.359 -6.365 10.584 1.00 89.06 119 THR A N 1
ATOM 947 C CA . THR A 1 119 ? 4.543 -7.041 11.112 1.00 89.06 119 THR A CA 1
ATOM 948 C C . THR A 1 119 ? 4.706 -8.413 10.468 1.00 89.06 119 THR A C 1
ATOM 950 O O . THR A 1 119 ? 3.757 -8.987 9.941 1.00 89.06 119 THR A O 1
ATOM 953 N N . GLY A 1 120 ? 5.917 -8.959 10.502 1.00 84.56 120 GLY A N 1
ATOM 954 C CA . GLY A 1 120 ? 6.198 -10.305 10.008 1.00 84.56 120 GLY A CA 1
ATOM 955 C C . GLY A 1 120 ? 7.692 -10.526 9.834 1.00 84.56 120 GLY A C 1
ATOM 956 O O . GLY A 1 120 ? 8.465 -9.561 9.776 1.00 84.56 120 GLY A O 1
ATOM 957 N N . THR A 1 121 ? 8.100 -11.784 9.708 1.00 85.06 121 THR A N 1
ATOM 958 C CA . THR A 1 121 ? 9.508 -12.146 9.508 1.00 85.06 121 THR A CA 1
ATOM 959 C C . THR A 1 121 ? 10.080 -11.503 8.230 1.00 85.06 121 THR A C 1
ATOM 961 O O . THR A 1 121 ? 9.343 -11.197 7.278 1.00 85.06 121 THR A O 1
ATOM 964 N N . PRO A 1 122 ? 11.386 -11.186 8.184 1.00 83.50 122 PRO A N 1
ATOM 965 C CA . PRO A 1 122 ? 12.034 -10.739 6.952 1.00 83.50 122 PRO A CA 1
ATOM 966 C C . PRO A 1 122 ? 11.812 -11.744 5.812 1.00 83.50 122 PRO A C 1
ATOM 968 O O . PRO A 1 122 ? 11.806 -12.948 6.038 1.00 83.50 122 PRO A O 1
ATOM 971 N N . GLY A 1 123 ? 11.587 -11.256 4.590 1.00 83.12 123 GLY A N 1
ATOM 972 C CA . GLY A 1 123 ? 11.354 -12.123 3.424 1.00 83.12 123 GLY A CA 1
ATOM 973 C C . GLY A 1 123 ? 9.952 -12.740 3.317 1.00 83.12 123 GLY A C 1
ATOM 974 O O . GLY A 1 123 ? 9.653 -13.377 2.315 1.00 83.12 123 GLY A O 1
ATOM 975 N N . ILE A 1 124 ? 9.047 -12.498 4.274 1.00 88.25 124 ILE A N 1
ATOM 976 C CA . ILE A 1 124 ? 7.687 -13.068 4.245 1.00 88.25 124 ILE A CA 1
ATOM 977 C C . ILE A 1 124 ? 6.746 -12.430 3.200 1.00 88.25 124 ILE A C 1
ATOM 979 O O . ILE A 1 124 ? 5.601 -12.830 3.053 1.00 88.25 124 ILE A O 1
ATOM 983 N N . GLY A 1 125 ? 7.215 -11.432 2.445 1.00 89.38 125 GLY A N 1
ATOM 984 C CA . GLY A 1 125 ? 6.438 -10.819 1.360 1.00 89.38 125 GLY A CA 1
ATOM 985 C C . GLY A 1 125 ? 5.626 -9.579 1.750 1.00 89.38 125 GLY A C 1
ATOM 986 O O . GLY A 1 125 ? 4.620 -9.287 1.114 1.00 89.38 125 GLY A O 1
ATOM 987 N N . LYS A 1 126 ? 6.055 -8.810 2.758 1.00 91.19 126 LYS A N 1
ATOM 988 C CA . LYS A 1 126 ? 5.408 -7.533 3.128 1.00 91.19 126 LYS A CA 1
ATOM 989 C C . LYS A 1 126 ? 5.436 -6.498 1.995 1.00 91.19 126 LYS A C 1
ATOM 991 O O . LYS A 1 126 ? 4.409 -5.911 1.682 1.00 91.19 126 LYS A O 1
ATOM 996 N N . SER A 1 127 ? 6.582 -6.320 1.341 1.00 91.50 127 SER A N 1
ATOM 997 C CA . SER A 1 127 ? 6.732 -5.377 0.221 1.00 91.50 127 SER A CA 1
ATOM 998 C C . SER A 1 127 ? 5.823 -5.731 -0.961 1.00 91.50 127 SER A C 1
ATOM 1000 O O . SER A 1 127 ? 5.242 -4.863 -1.604 1.00 91.50 127 SER A O 1
ATOM 1002 N N . PHE A 1 128 ? 5.605 -7.025 -1.197 1.00 93.00 128 PHE A N 1
ATOM 1003 C CA . PHE A 1 128 ? 4.651 -7.490 -2.198 1.00 93.00 128 PHE A CA 1
ATOM 1004 C C . PHE A 1 128 ? 3.192 -7.286 -1.781 1.00 93.00 128 PHE A C 1
ATOM 1006 O O . PHE A 1 128 ? 2.370 -6.897 -2.609 1.00 93.00 128 PHE A O 1
ATOM 1013 N N . PHE A 1 129 ? 2.873 -7.462 -0.495 1.00 95.00 129 PHE A N 1
ATOM 1014 C CA . PHE A 1 129 ? 1.569 -7.067 0.032 1.00 95.00 129 PHE A CA 1
ATOM 1015 C C . PHE A 1 129 ? 1.291 -5.580 -0.209 1.00 95.00 129 PHE A C 1
ATOM 1017 O O . PHE A 1 129 ? 0.174 -5.252 -0.585 1.00 95.00 129 PHE A O 1
ATOM 1024 N N . ALA A 1 130 ? 2.289 -4.694 -0.089 1.00 94.75 130 ALA A N 1
ATOM 1025 C CA . ALA A 1 130 ? 2.145 -3.265 -0.405 1.00 94.75 130 ALA A CA 1
ATOM 1026 C C . ALA A 1 130 ? 1.575 -3.035 -1.811 1.00 94.75 130 ALA A C 1
ATOM 1028 O O . ALA A 1 130 ? 0.649 -2.247 -1.999 1.00 94.75 130 ALA A O 1
ATOM 1029 N N . VAL A 1 131 ? 2.121 -3.752 -2.796 1.00 94.19 131 VAL A N 1
ATOM 1030 C CA . VAL A 1 131 ? 1.704 -3.671 -4.198 1.00 94.19 131 VAL A CA 1
ATOM 1031 C C . VAL A 1 131 ? 0.249 -4.102 -4.365 1.00 94.19 131 VAL A C 1
ATOM 1033 O O . VAL A 1 131 ? -0.552 -3.378 -4.956 1.00 94.19 131 VAL A O 1
ATOM 1036 N N . VAL A 1 132 ? -0.103 -5.263 -3.810 1.00 96.12 132 VAL A N 1
ATOM 1037 C CA . VAL A 1 132 ? -1.462 -5.814 -3.891 1.00 96.12 132 VAL A CA 1
ATOM 1038 C C . VAL A 1 132 ? -2.463 -4.913 -3.160 1.00 96.12 132 VAL A C 1
ATOM 1040 O O . VAL A 1 132 ? -3.514 -4.587 -3.710 1.00 96.12 132 VAL A O 1
ATOM 1043 N N . LEU A 1 133 ? -2.102 -4.438 -1.965 1.00 97.06 133 LEU A N 1
ATOM 1044 C CA . LEU A 1 133 ? -2.879 -3.506 -1.152 1.00 97.06 133 LEU A CA 1
ATOM 1045 C C . LEU A 1 133 ? -3.211 -2.231 -1.928 1.00 97.06 133 LEU A C 1
ATOM 1047 O O . LEU A 1 133 ? -4.371 -1.830 -1.972 1.00 97.06 133 LEU A O 1
ATOM 1051 N N . MET A 1 134 ? -2.217 -1.602 -2.560 1.00 95.44 134 MET A N 1
ATOM 1052 C CA . MET A 1 134 ? -2.443 -0.422 -3.397 1.00 95.44 134 MET A CA 1
ATOM 1053 C C . MET A 1 134 ? -3.426 -0.718 -4.534 1.00 95.44 134 MET A C 1
ATOM 1055 O O . MET A 1 134 ? -4.339 0.072 -4.775 1.00 95.44 134 MET A O 1
ATOM 1059 N N . GLY A 1 135 ? -3.290 -1.877 -5.187 1.00 95.38 135 GLY A N 1
ATOM 1060 C CA . GLY A 1 135 ? -4.231 -2.342 -6.204 1.00 95.38 135 GLY A CA 1
ATOM 1061 C C . GLY A 1 135 ? -5.669 -2.429 -5.683 1.00 95.38 135 GLY A C 1
ATOM 1062 O O . GLY A 1 135 ? -6.577 -1.852 -6.286 1.00 95.38 135 GLY A O 1
ATOM 1063 N N . TRP A 1 136 ? -5.891 -3.080 -4.539 1.00 96.88 136 TRP A N 1
ATOM 1064 C CA . TRP A 1 136 ? -7.221 -3.186 -3.928 1.00 96.88 136 TRP A CA 1
ATOM 1065 C C . TRP A 1 136 ? -7.778 -1.840 -3.453 1.00 96.88 136 TRP A C 1
ATOM 1067 O O . TRP A 1 136 ? -8.955 -1.552 -3.674 1.00 96.88 136 TRP A O 1
ATOM 1077 N N . LEU A 1 137 ? -6.950 -0.963 -2.876 1.00 96.62 137 LEU A N 1
ATOM 1078 C CA . LEU A 1 137 ? -7.369 0.384 -2.473 1.00 96.62 137 LEU A CA 1
ATOM 1079 C C . LEU A 1 137 ? -7.921 1.186 -3.659 1.00 96.62 137 LEU A C 1
ATOM 1081 O O . LEU A 1 137 ? -8.969 1.825 -3.546 1.00 96.62 137 LEU A O 1
ATOM 1085 N N . VAL A 1 138 ? -7.264 1.128 -4.818 1.00 95.38 138 VAL A N 1
ATOM 1086 C CA . VAL A 1 138 ? -7.735 1.841 -6.013 1.00 95.38 138 VAL A CA 1
ATOM 1087 C C . VAL A 1 138 ? -8.948 1.146 -6.630 1.00 95.38 138 VAL A C 1
ATOM 1089 O O . VAL A 1 138 ? -9.955 1.793 -6.925 1.00 95.38 138 VAL A O 1
ATOM 1092 N N . LYS A 1 139 ? -8.891 -0.175 -6.819 1.00 94.00 139 LYS A N 1
ATOM 1093 C CA . LYS A 1 139 ? -9.919 -0.913 -7.566 1.00 94.00 139 LYS A CA 1
ATOM 1094 C C . LYS A 1 139 ? -11.206 -1.107 -6.770 1.00 94.00 139 LYS A C 1
ATOM 1096 O O . LYS A 1 139 ? -12.285 -0.874 -7.318 1.00 94.00 139 LYS A O 1
ATOM 1101 N N . GLU A 1 140 ? -11.106 -1.487 -5.500 1.00 94.56 140 GLU A N 1
ATOM 1102 C CA . GLU A 1 140 ? -12.255 -1.804 -4.643 1.00 94.56 140 GLU A CA 1
ATOM 1103 C C . GLU A 1 140 ? -12.718 -0.589 -3.841 1.00 94.56 140 GLU A C 1
ATOM 1105 O O . GLU A 1 140 ? -13.915 -0.318 -3.772 1.00 94.56 140 GLU A O 1
ATOM 1110 N N . LYS A 1 141 ? -11.782 0.180 -3.267 1.00 94.94 141 LYS A N 1
ATOM 1111 C CA . LYS A 1 141 ? -12.107 1.325 -2.392 1.00 94.94 141 LYS A CA 1
ATOM 1112 C C . LYS A 1 141 ? -12.090 2.678 -3.100 1.00 94.94 141 LYS A C 1
ATOM 1114 O O . LYS A 1 141 ? -12.404 3.690 -2.480 1.00 94.94 141 LYS A O 1
ATOM 1119 N N . LYS A 1 142 ? -11.770 2.702 -4.399 1.00 95.06 142 LYS A N 1
ATOM 1120 C CA . LYS A 1 142 ? -11.766 3.908 -5.249 1.00 95.06 142 LYS A CA 1
ATOM 1121 C C . LYS A 1 142 ? -10.882 5.034 -4.699 1.00 95.06 142 LYS A C 1
ATOM 1123 O O . LYS A 1 142 ? -11.167 6.214 -4.915 1.00 95.06 142 LYS A O 1
ATOM 1128 N N . VAL A 1 143 ? -9.798 4.674 -4.008 1.00 96.19 143 VAL A N 1
ATOM 1129 C CA . VAL A 1 143 ? -8.796 5.628 -3.518 1.00 96.19 143 VAL A CA 1
ATOM 1130 C C . VAL A 1 143 ? -8.156 6.345 -4.704 1.00 96.19 143 VAL A C 1
ATOM 1132 O O . VAL A 1 143 ? -7.708 5.714 -5.660 1.00 96.19 143 VAL A O 1
ATOM 1135 N N . ARG A 1 144 ? -8.118 7.682 -4.642 1.00 96.56 144 ARG A N 1
ATOM 1136 C CA . ARG A 1 144 ? -7.587 8.531 -5.724 1.00 96.56 144 ARG A CA 1
ATOM 1137 C C . ARG A 1 144 ? -6.134 8.939 -5.531 1.00 96.56 144 ARG A C 1
ATOM 1139 O O . ARG A 1 144 ? -5.470 9.234 -6.519 1.00 96.56 144 ARG A O 1
ATOM 1146 N N . THR A 1 145 ? -5.653 8.955 -4.292 1.00 97.62 145 THR A N 1
ATOM 1147 C CA . THR A 1 145 ? -4.318 9.452 -3.955 1.00 97.62 145 THR A CA 1
ATOM 1148 C C . THR A 1 145 ? -3.620 8.473 -3.030 1.00 97.62 145 THR A C 1
ATOM 1150 O O . THR A 1 145 ? -4.127 8.174 -1.946 1.00 97.62 145 THR A O 1
ATOM 1153 N N . ILE A 1 146 ? -2.449 8.000 -3.452 1.00 97.44 146 ILE A N 1
ATOM 1154 C CA . ILE A 1 146 ? -1.573 7.158 -2.638 1.00 97.44 146 ILE A CA 1
ATOM 1155 C C . ILE A 1 146 ? -0.185 7.791 -2.612 1.00 97.44 146 ILE A C 1
ATOM 1157 O O . ILE A 1 146 ? 0.365 8.122 -3.659 1.00 97.44 146 ILE A O 1
ATOM 1161 N N . VAL A 1 147 ? 0.376 7.950 -1.417 1.00 95.50 147 VAL A N 1
ATOM 1162 C CA . VAL A 1 147 ? 1.793 8.258 -1.212 1.00 95.50 147 VAL A CA 1
ATOM 1163 C C . VAL A 1 147 ? 2.488 6.964 -0.812 1.00 95.50 147 VAL A C 1
ATOM 1165 O O . VAL A 1 147 ? 2.037 6.291 0.114 1.00 95.50 147 VAL A O 1
ATOM 1168 N N . PHE A 1 148 ? 3.555 6.600 -1.512 1.00 93.56 148 PHE A N 1
ATOM 1169 C CA . PHE A 1 148 ? 4.308 5.375 -1.276 1.00 93.56 148 PHE A CA 1
ATOM 1170 C C . PHE A 1 148 ? 5.765 5.692 -0.956 1.00 93.56 148 PHE A C 1
ATOM 1172 O O . PHE A 1 148 ? 6.489 6.219 -1.803 1.00 93.56 148 PHE A O 1
ATOM 1179 N N . ASP A 1 149 ? 6.186 5.347 0.253 1.00 90.81 149 ASP A N 1
ATOM 1180 C CA . ASP A 1 149 ? 7.557 5.514 0.711 1.00 90.81 149 ASP A CA 1
ATOM 1181 C C . ASP A 1 149 ? 8.322 4.217 0.537 1.00 90.81 149 ASP A C 1
ATOM 1183 O O . ASP A 1 149 ? 7.869 3.146 0.935 1.00 90.81 149 ASP A O 1
ATOM 1187 N N . THR A 1 150 ? 9.519 4.357 -0.008 1.00 85.44 150 THR A N 1
ATOM 1188 C CA . THR A 1 150 ? 10.546 3.324 -0.029 1.00 85.44 150 THR A CA 1
ATOM 1189 C C . THR A 1 150 ? 11.763 3.820 0.748 1.00 85.44 150 THR A C 1
ATOM 1191 O O . THR A 1 150 ? 11.865 5.005 1.074 1.00 85.44 150 THR A O 1
ATOM 1194 N N . ALA A 1 151 ? 12.746 2.948 0.980 1.00 76.19 151 ALA A N 1
ATOM 1195 C CA . ALA A 1 151 ? 13.971 3.302 1.701 1.00 76.19 151 ALA A CA 1
ATOM 1196 C C . ALA A 1 151 ? 14.740 4.522 1.131 1.00 76.19 151 ALA A C 1
ATOM 1198 O O . ALA A 1 151 ? 15.518 5.129 1.864 1.00 76.19 151 ALA A O 1
ATOM 1199 N N . GLY A 1 152 ? 14.547 4.880 -0.146 1.00 76.94 152 GLY A N 1
ATOM 1200 C CA . GLY A 1 152 ? 15.286 5.963 -0.813 1.00 76.94 152 GLY A CA 1
ATOM 1201 C C . GLY A 1 152 ? 14.430 7.051 -1.464 1.00 76.94 152 GLY A C 1
ATOM 1202 O O . GLY A 1 152 ? 14.882 8.191 -1.538 1.00 76.94 152 GLY A O 1
ATOM 1203 N N . SER A 1 153 ? 13.194 6.736 -1.854 1.00 85.75 153 SER A N 1
ATOM 1204 C CA . SER A 1 153 ? 12.320 7.643 -2.610 1.00 85.75 153 SER A CA 1
ATOM 1205 C C . SER A 1 153 ? 10.897 7.630 -2.066 1.00 85.75 153 SER A C 1
ATOM 1207 O O . SER A 1 153 ? 10.436 6.624 -1.518 1.00 85.75 153 SER A O 1
ATOM 1209 N N . ARG A 1 154 ? 10.184 8.736 -2.282 1.00 90.31 154 ARG A N 1
ATOM 1210 C CA . ARG A 1 154 ? 8.746 8.858 -2.047 1.00 90.31 154 ARG A CA 1
ATOM 1211 C C . ARG A 1 154 ? 8.041 9.069 -3.382 1.00 90.31 154 ARG A C 1
ATOM 1213 O O . ARG A 1 154 ? 8.433 9.923 -4.171 1.00 90.31 154 ARG A O 1
ATOM 1220 N N . TYR A 1 155 ? 6.976 8.319 -3.621 1.00 92.06 155 TYR A N 1
ATOM 1221 C CA . TYR A 1 155 ? 6.178 8.406 -4.838 1.00 92.06 155 TYR A CA 1
ATOM 1222 C C . TYR A 1 155 ? 4.769 8.892 -4.520 1.00 92.06 155 TYR A C 1
ATOM 1224 O O . TYR A 1 155 ? 4.133 8.411 -3.585 1.00 92.06 155 TYR A O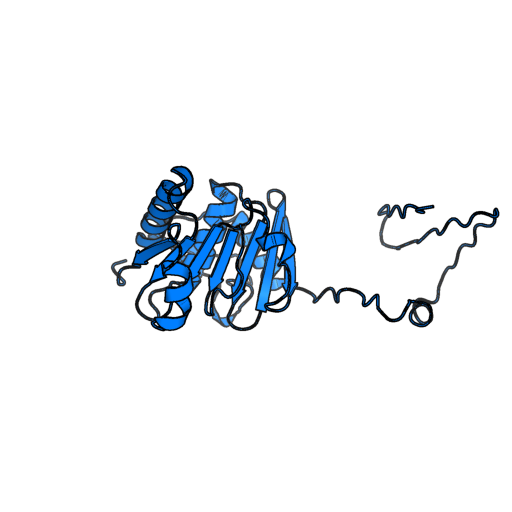 1
ATOM 1232 N N . LEU A 1 156 ? 4.260 9.821 -5.322 1.00 94.69 156 LEU A N 1
ATOM 1233 C CA . LEU A 1 156 ? 2.862 10.227 -5.320 1.00 94.69 156 LEU A CA 1
ATOM 1234 C C . LEU A 1 156 ? 2.157 9.624 -6.532 1.00 94.69 156 LEU A C 1
ATOM 1236 O O . LEU A 1 156 ? 2.489 9.939 -7.676 1.00 94.69 156 LEU A O 1
ATOM 1240 N N . PHE A 1 157 ? 1.131 8.825 -6.267 1.00 94.50 157 PHE A N 1
ATOM 1241 C CA . PHE A 1 157 ? 0.213 8.293 -7.263 1.00 94.50 157 PHE A CA 1
ATOM 1242 C C . PHE A 1 157 ? -1.113 9.037 -7.205 1.00 94.50 157 PHE A C 1
ATOM 1244 O O . PHE A 1 157 ? -1.721 9.173 -6.141 1.00 94.50 157 PHE A O 1
ATOM 1251 N N . THR A 1 158 ? -1.577 9.518 -8.355 1.00 95.44 158 THR A N 1
ATOM 1252 C CA . THR A 1 158 ? -2.909 10.112 -8.508 1.00 95.44 158 THR A CA 1
ATOM 1253 C C . THR A 1 158 ? -3.673 9.397 -9.613 1.00 95.44 158 THR A C 1
ATOM 1255 O O . THR A 1 158 ? -3.241 9.390 -10.768 1.00 95.44 158 THR A O 1
ATOM 1258 N N . PHE A 1 159 ? -4.801 8.792 -9.254 1.00 93.06 159 PHE A N 1
ATOM 1259 C CA . PHE A 1 159 ? -5.579 7.908 -10.116 1.00 93.06 159 PHE A CA 1
ATOM 1260 C C . PHE A 1 159 ? -6.809 8.617 -10.695 1.00 93.06 159 PHE A C 1
ATOM 1262 O O . PHE A 1 159 ? -7.596 9.232 -9.972 1.00 93.06 159 PHE A O 1
ATOM 1269 N N . TYR A 1 160 ? -6.998 8.467 -12.006 1.00 89.81 160 TYR A N 1
ATOM 1270 C CA . TYR A 1 160 ? -8.130 8.979 -12.780 1.00 89.81 160 TYR A CA 1
ATOM 1271 C C . TYR A 1 160 ? -8.714 7.838 -13.619 1.00 89.81 160 TYR A C 1
ATOM 1273 O O . TYR A 1 160 ? -8.363 7.647 -14.786 1.00 89.81 160 TYR A O 1
ATOM 1281 N N . GLY A 1 161 ? -9.579 7.030 -13.001 1.00 85.62 161 GLY A N 1
ATOM 1282 C CA . GLY A 1 161 ? -10.074 5.801 -13.621 1.00 85.62 161 GLY A CA 1
ATOM 1283 C C . GLY A 1 161 ? -8.925 4.818 -13.861 1.00 85.62 161 GLY A C 1
ATOM 1284 O O . GLY A 1 161 ? -8.282 4.390 -12.909 1.00 85.62 161 GLY A O 1
ATOM 1285 N N . MET A 1 162 ? -8.660 4.487 -15.127 1.00 83.06 162 MET A N 1
ATOM 1286 C CA . MET A 1 162 ? -7.545 3.612 -15.527 1.00 83.06 162 MET A CA 1
ATOM 1287 C C . MET A 1 162 ? -6.219 4.355 -15.744 1.00 83.06 162 MET A C 1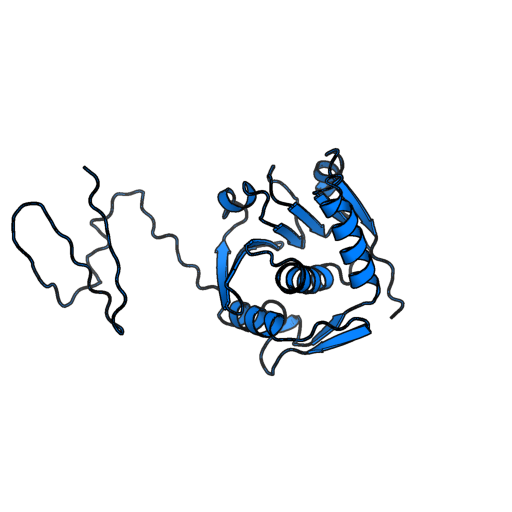
ATOM 1289 O O . MET A 1 162 ? -5.190 3.728 -15.983 1.00 83.06 162 MET A O 1
ATOM 1293 N N . ASN A 1 163 ? -6.227 5.688 -15.681 1.00 87.00 163 ASN A N 1
ATOM 1294 C CA . ASN A 1 163 ? -5.021 6.490 -15.833 1.00 87.00 163 ASN A CA 1
ATOM 1295 C C . ASN A 1 163 ? -4.385 6.781 -14.477 1.00 87.00 163 ASN A C 1
ATOM 1297 O O . ASN A 1 163 ? -5.072 6.990 -13.477 1.00 87.00 163 ASN A O 1
ATOM 1301 N N . VAL A 1 164 ? -3.059 6.865 -14.471 1.00 90.75 164 VAL A N 1
ATOM 1302 C CA . VAL A 1 164 ? -2.265 7.198 -13.292 1.00 90.75 164 VAL A CA 1
ATOM 1303 C C . VAL A 1 164 ? -1.256 8.282 -13.646 1.00 90.75 164 VAL A C 1
ATOM 1305 O O . VAL A 1 164 ? -0.567 8.210 -14.667 1.00 90.75 164 VAL A O 1
ATOM 1308 N N . ILE A 1 165 ? -1.187 9.298 -12.793 1.00 91.19 165 ILE A N 1
ATOM 1309 C CA . ILE A 1 165 ? -0.087 10.255 -12.761 1.00 91.19 165 ILE A CA 1
ATOM 1310 C C . ILE A 1 165 ? 0.818 9.835 -11.614 1.00 91.19 165 ILE A C 1
ATOM 1312 O O . ILE A 1 165 ? 0.355 9.688 -10.482 1.00 91.19 165 ILE A O 1
ATOM 1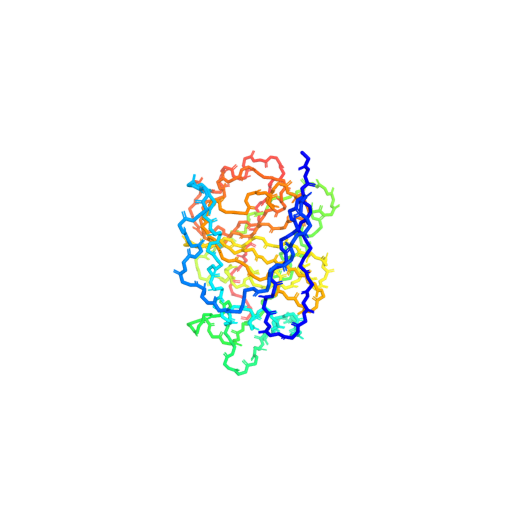316 N N . VAL A 1 166 ? 2.097 9.652 -11.918 1.00 91.00 166 VAL A N 1
ATOM 1317 C CA . VAL A 1 166 ? 3.123 9.332 -10.932 1.00 91.00 166 VAL A CA 1
ATOM 1318 C C . VAL A 1 166 ? 4.054 10.530 -10.814 1.00 91.00 166 VAL A C 1
ATOM 1320 O O . VAL A 1 166 ? 4.412 11.131 -11.828 1.00 91.00 166 VAL A O 1
ATOM 1323 N N . LYS A 1 167 ? 4.452 10.877 -9.592 1.00 91.81 167 LYS A N 1
ATOM 1324 C CA . LYS A 1 167 ? 5.535 11.827 -9.318 1.00 91.81 167 LYS A CA 1
ATOM 1325 C C . LYS A 1 167 ? 6.498 11.209 -8.317 1.00 91.81 167 LYS A C 1
ATOM 1327 O O . LYS A 1 167 ? 6.051 10.646 -7.324 1.00 91.81 167 LYS A O 1
ATOM 1332 N N . GLU A 1 168 ? 7.791 11.325 -8.573 1.00 90.88 168 GLU A N 1
ATOM 1333 C CA . GLU A 1 168 ? 8.838 10.951 -7.625 1.00 90.88 168 GLU A CA 1
ATOM 1334 C C . GLU A 1 168 ? 9.336 12.193 -6.888 1.00 90.88 168 GLU A C 1
ATOM 1336 O O . GLU A 1 168 ? 9.394 13.285 -7.456 1.00 90.88 168 GLU A O 1
ATOM 1341 N N . GLY A 1 169 ? 9.663 12.014 -5.617 1.00 89.62 169 GLY A N 1
ATOM 1342 C CA . GLY A 1 169 ? 10.233 13.026 -4.750 1.00 89.62 169 GLY A CA 1
ATOM 1343 C C . GLY A 1 169 ? 11.072 12.396 -3.640 1.00 89.62 169 GLY A C 1
ATOM 1344 O O . GLY A 1 169 ? 11.206 11.175 -3.527 1.00 89.62 169 GLY A O 1
ATOM 1345 N N . ASN A 1 170 ? 11.636 13.248 -2.797 1.00 88.69 170 ASN A N 1
ATOM 1346 C CA . ASN A 1 170 ? 12.334 12.854 -1.580 1.00 88.69 170 ASN A CA 1
ATOM 1347 C C . ASN A 1 170 ? 11.354 12.711 -0.396 1.00 88.69 170 ASN A C 1
ATOM 1349 O O . ASN A 1 170 ? 10.167 13.018 -0.496 1.00 88.69 170 ASN A O 1
ATOM 1353 N N . GLN A 1 171 ? 11.850 12.276 0.764 1.00 83.31 171 GLN A N 1
ATOM 1354 C CA . GLN A 1 171 ? 11.026 12.010 1.953 1.00 83.31 171 GLN A CA 1
ATOM 1355 C C . GLN A 1 171 ? 10.324 13.253 2.533 1.00 83.31 171 GLN A C 1
ATOM 1357 O O . GLN A 1 171 ? 9.429 13.107 3.358 1.00 83.31 171 GLN A O 1
ATOM 1362 N N . ASN A 1 172 ? 10.705 14.472 2.142 1.00 84.94 172 ASN A N 1
ATOM 1363 C CA . ASN A 1 172 ? 10.025 15.704 2.556 1.00 84.94 172 ASN A CA 1
ATOM 1364 C C . ASN A 1 172 ? 8.944 16.159 1.564 1.00 84.94 172 ASN A C 1
ATOM 1366 O O . ASN A 1 172 ? 8.185 17.078 1.882 1.00 84.94 172 ASN A O 1
ATOM 1370 N N . ASP A 1 173 ? 8.859 15.532 0.391 1.00 90.06 173 ASP A N 1
ATOM 1371 C CA . ASP A 1 173 ? 7.896 15.905 -0.638 1.00 90.06 173 ASP A CA 1
ATOM 1372 C C . ASP A 1 173 ? 6.494 15.357 -0.325 1.00 90.06 173 ASP A C 1
ATOM 1374 O O . ASP A 1 173 ? 6.300 14.431 0.473 1.00 90.06 173 ASP A O 1
ATOM 1378 N N . PHE A 1 174 ? 5.491 15.975 -0.956 1.00 92.56 174 PHE A N 1
ATOM 1379 C CA . PHE A 1 174 ? 4.065 15.617 -0.890 1.00 92.56 174 PHE A CA 1
ATOM 1380 C C . PHE A 1 174 ? 3.427 15.652 0.510 1.00 92.56 174 PHE A C 1
ATOM 1382 O O . PHE A 1 174 ? 2.361 15.069 0.721 1.00 92.56 174 PHE A O 1
ATOM 1389 N N . ARG A 1 175 ? 4.026 16.366 1.472 1.00 90.44 175 ARG A N 1
ATOM 1390 C CA . ARG A 1 175 ? 3.447 16.575 2.815 1.00 90.44 175 ARG A CA 1
ATOM 1391 C C . ARG A 1 175 ? 2.045 17.184 2.778 1.00 90.44 175 ARG A C 1
ATOM 1393 O O . ARG A 1 175 ? 1.193 16.818 3.581 1.00 90.44 175 ARG A O 1
ATOM 1400 N N . ASP A 1 176 ? 1.776 18.055 1.809 1.00 92.31 176 ASP A N 1
ATOM 1401 C CA . ASP A 1 176 ? 0.444 18.615 1.568 1.00 92.31 176 ASP A CA 1
ATOM 1402 C C . ASP A 1 176 ? -0.598 17.523 1.270 1.00 92.31 176 ASP A C 1
ATOM 1404 O O . ASP A 1 176 ? -1.752 17.640 1.676 1.00 92.31 176 ASP A O 1
ATOM 1408 N N . LYS A 1 177 ? -0.194 16.429 0.610 1.00 95.25 177 LYS A N 1
ATOM 1409 C CA . LYS A 1 177 ? -1.063 15.276 0.334 1.00 95.25 177 LYS A CA 1
ATOM 1410 C C . LYS A 1 177 ? -1.288 14.407 1.560 1.00 95.25 177 LYS A C 1
ATOM 1412 O O . LYS A 1 177 ? -2.376 13.849 1.696 1.00 95.25 177 LYS A O 1
ATOM 1417 N N . LEU A 1 178 ? -0.301 14.317 2.451 1.00 92.88 178 LEU A N 1
ATOM 1418 C CA . LEU A 1 178 ? -0.416 13.587 3.715 1.00 92.88 178 LEU A CA 1
ATOM 1419 C C . LEU A 1 178 ? -1.372 14.276 4.706 1.00 92.88 178 LEU A C 1
ATOM 1421 O O . LEU A 1 178 ? -2.000 13.606 5.525 1.00 92.88 178 LEU A O 1
ATOM 1425 N N . ASN A 1 179 ? -1.568 15.590 4.586 1.00 91.56 179 ASN A N 1
ATOM 1426 C CA . ASN A 1 179 ? -2.562 16.346 5.360 1.00 91.56 179 ASN A CA 1
ATOM 1427 C C . ASN A 1 179 ? -4.007 16.182 4.855 1.00 91.56 179 ASN A C 1
ATOM 1429 O O . ASN 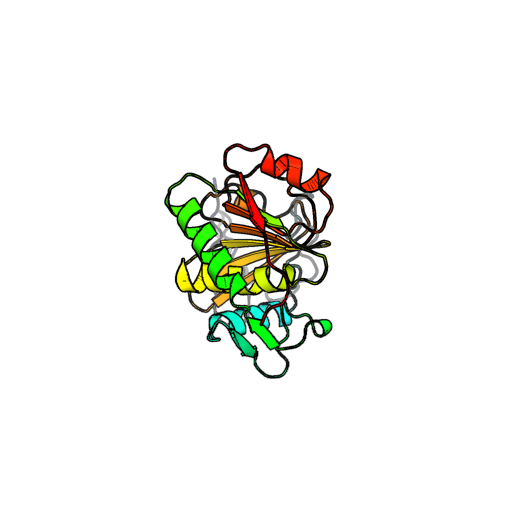A 1 179 ? -4.894 16.905 5.289 1.00 91.56 179 ASN A O 1
ATOM 1433 N N . ASN A 1 180 ? -4.262 15.252 3.933 1.00 93.56 180 ASN A N 1
ATOM 1434 C CA . ASN A 1 180 ? -5.603 14.932 3.465 1.00 93.56 180 ASN A CA 1
ATOM 1435 C C . ASN A 1 180 ? -6.007 13.534 3.950 1.00 93.56 180 ASN A C 1
ATOM 1437 O O . ASN A 1 180 ? -5.391 12.538 3.573 1.00 93.56 180 ASN A O 1
ATOM 1441 N N . SER A 1 181 ? -7.081 13.454 4.736 1.00 92.06 181 SER A N 1
ATOM 1442 C CA . SER A 1 181 ? -7.613 12.188 5.263 1.00 92.06 181 SER A CA 1
ATOM 1443 C C . SER A 1 181 ? -8.143 11.205 4.205 1.00 92.06 181 SER A C 1
ATOM 1445 O O . SER A 1 181 ? -8.336 10.032 4.515 1.00 92.06 181 SER A O 1
ATOM 1447 N N . ALA A 1 182 ? -8.344 11.638 2.955 1.00 94.31 182 ALA A N 1
ATOM 1448 C CA . ALA A 1 182 ? -8.674 10.758 1.829 1.00 94.31 182 ALA A CA 1
ATOM 1449 C C . ALA A 1 182 ? -7.438 10.102 1.177 1.00 94.31 182 ALA A C 1
ATOM 1451 O O . ALA A 1 182 ? -7.585 9.213 0.333 1.00 94.31 182 ALA A O 1
ATOM 1452 N N . THR A 1 183 ? -6.229 10.543 1.533 1.00 96.88 183 THR A N 1
ATOM 1453 C CA . THR A 1 183 ? -4.971 9.973 1.043 1.00 96.88 183 THR A CA 1
ATOM 1454 C C . THR A 1 183 ? -4.603 8.732 1.849 1.00 96.88 183 THR A C 1
ATOM 1456 O O . THR A 1 183 ? -4.750 8.703 3.072 1.00 96.88 183 THR A O 1
ATOM 1459 N N . TRP A 1 184 ? -4.061 7.724 1.165 1.00 97.56 184 TRP A N 1
ATOM 1460 C CA . TRP A 1 184 ? -3.385 6.599 1.809 1.00 97.56 184 TRP A CA 1
ATOM 1461 C C . TRP A 1 184 ? -1.872 6.771 1.729 1.00 97.56 184 TRP A C 1
ATOM 1463 O O . TRP A 1 184 ? -1.332 7.035 0.657 1.00 97.56 184 TRP A O 1
ATOM 1473 N N . TRP A 1 185 ? -1.189 6.612 2.856 1.00 95.44 185 TRP A N 1
ATOM 1474 C CA . TRP A 1 185 ? 0.264 6.641 2.953 1.00 95.44 185 TRP A CA 1
ATOM 1475 C C . TRP A 1 185 ? 0.785 5.248 3.284 1.00 95.44 185 TRP A C 1
ATOM 1477 O O . TRP A 1 185 ? 0.480 4.702 4.341 1.00 95.44 185 TRP A O 1
ATOM 1487 N N . ILE A 1 186 ? 1.539 4.650 2.369 1.00 95.38 186 ILE A N 1
ATOM 1488 C CA . ILE A 1 186 ? 2.052 3.287 2.491 1.00 95.38 186 ILE A CA 1
ATOM 1489 C C . ILE A 1 186 ? 3.569 3.359 2.556 1.00 95.38 186 ILE A C 1
ATOM 1491 O O . ILE A 1 186 ? 4.197 3.964 1.697 1.00 95.38 186 ILE A O 1
ATOM 1495 N N . ILE A 1 187 ? 4.153 2.746 3.576 1.00 91.69 187 ILE A N 1
ATOM 1496 C CA . ILE A 1 187 ? 5.574 2.860 3.887 1.00 91.69 187 ILE A CA 1
ATOM 1497 C C . ILE A 1 187 ? 6.190 1.466 3.817 1.00 91.69 187 ILE A C 1
ATOM 1499 O O . ILE A 1 187 ? 5.976 0.638 4.707 1.00 91.69 187 ILE A O 1
ATOM 1503 N N . ASP A 1 188 ? 6.947 1.211 2.753 1.00 88.31 188 ASP A N 1
ATOM 1504 C CA . ASP A 1 188 ? 7.740 0.004 2.550 1.00 88.31 188 ASP A CA 1
ATOM 1505 C C . ASP A 1 188 ? 9.204 0.290 2.890 1.00 88.31 188 ASP A C 1
ATOM 1507 O O . ASP A 1 188 ? 9.982 0.754 2.061 1.00 88.31 188 ASP A O 1
ATOM 1511 N N . MET A 1 189 ? 9.576 -0.027 4.131 1.00 72.50 189 MET A N 1
ATOM 1512 C CA . MET A 1 189 ? 10.889 0.245 4.724 1.00 72.50 189 MET A CA 1
ATOM 1513 C C . MET A 1 189 ? 11.133 1.727 5.038 1.00 72.50 189 MET A C 1
ATOM 1515 O O . MET A 1 189 ? 11.249 2.578 4.163 1.00 72.50 189 MET A O 1
ATOM 1519 N N . GLY A 1 190 ? 11.299 2.013 6.328 1.00 68.81 190 GLY A N 1
ATOM 1520 C CA . GLY A 1 190 ? 11.628 3.339 6.832 1.00 68.81 190 GLY A CA 1
ATOM 1521 C C . GLY A 1 190 ? 10.706 3.772 7.973 1.00 68.81 190 GLY A C 1
ATOM 1522 O O . GLY A 1 190 ? 9.673 3.149 8.222 1.00 68.81 190 GLY A O 1
ATOM 1523 N N . PRO A 1 191 ? 11.086 4.826 8.703 1.00 65.75 191 PRO A N 1
ATOM 1524 C CA . PRO A 1 191 ? 10.293 5.336 9.811 1.00 65.75 191 PRO A CA 1
ATOM 1525 C C . PRO A 1 191 ? 9.122 6.200 9.328 1.00 65.75 191 PRO A C 1
ATOM 1527 O O . PRO A 1 191 ? 9.290 7.090 8.494 1.00 65.75 191 PRO A O 1
ATOM 1530 N N . ALA A 1 192 ? 7.953 6.009 9.941 1.00 67.56 192 ALA A N 1
ATOM 1531 C CA . ALA A 1 192 ? 6.804 6.898 9.786 1.00 67.56 192 ALA A CA 1
ATOM 1532 C C . ALA A 1 192 ? 7.033 8.197 10.584 1.00 67.56 192 ALA A C 1
ATOM 1534 O O . ALA A 1 192 ? 6.579 8.333 11.718 1.00 67.56 192 ALA A O 1
ATOM 1535 N N . ARG A 1 193 ? 7.821 9.121 10.021 1.00 67.06 193 ARG A N 1
ATOM 1536 C CA . ARG A 1 193 ? 8.271 10.345 10.717 1.00 67.06 193 ARG A CA 1
ATOM 1537 C C . ARG A 1 193 ? 7.264 11.493 10.683 1.00 67.06 193 ARG A C 1
ATOM 1539 O O . ARG A 1 193 ? 7.337 12.373 11.535 1.00 67.06 193 ARG A O 1
ATOM 1546 N N . ASP A 1 194 ? 6.361 11.502 9.708 1.00 67.94 194 ASP A N 1
ATOM 1547 C CA . ASP A 1 194 ? 5.424 12.604 9.506 1.00 67.94 194 ASP A CA 1
ATOM 1548 C C . ASP A 1 194 ? 4.145 12.393 10.341 1.00 67.94 194 ASP A C 1
ATOM 1550 O O . ASP A 1 194 ? 3.493 11.349 10.274 1.00 67.94 194 ASP A O 1
ATOM 1554 N N . VAL A 1 195 ? 3.758 13.405 11.124 1.00 73.81 195 VAL A N 1
ATOM 1555 C CA . VAL A 1 195 ? 2.417 13.469 11.722 1.00 73.81 195 VAL A CA 1
ATOM 1556 C C . VAL A 1 195 ? 1.457 13.942 10.638 1.00 73.81 195 VAL A C 1
ATOM 1558 O O . VAL A 1 195 ? 1.606 15.049 10.128 1.00 73.81 195 VAL A O 1
ATOM 1561 N N . CYS A 1 196 ? 0.484 13.108 10.276 1.00 85.44 196 CYS A N 1
ATOM 1562 C CA . CYS A 1 196 ? -0.406 13.386 9.152 1.00 85.44 196 CYS A CA 1
ATOM 1563 C C . CYS A 1 196 ? -1.844 12.895 9.372 1.00 85.44 196 CYS A C 1
ATOM 1565 O O . CYS A 1 196 ? -2.113 12.079 10.263 1.00 85.44 196 CYS A O 1
ATOM 1567 N N . GLU A 1 197 ? -2.764 13.368 8.529 1.00 90.00 197 GLU A N 1
ATOM 1568 C CA . GLU A 1 197 ? -4.177 12.960 8.535 1.00 90.00 197 GLU A CA 1
ATOM 1569 C C . GLU A 1 197 ? -4.464 11.730 7.665 1.00 90.00 197 GLU A C 1
ATOM 1571 O O . GLU A 1 197 ? -5.478 11.061 7.875 1.00 90.00 197 GLU A O 1
ATOM 1576 N N . ALA A 1 198 ? -3.580 11.429 6.711 1.00 93.31 198 ALA A N 1
ATOM 1577 C CA . ALA A 1 198 ? -3.693 10.290 5.809 1.00 93.31 198 ALA A CA 1
ATOM 1578 C C . ALA A 1 198 ? -3.788 8.945 6.554 1.00 93.31 198 ALA A C 1
ATOM 1580 O O . ALA A 1 198 ? -3.096 8.710 7.554 1.00 93.31 198 ALA A O 1
ATOM 1581 N N . SER A 1 199 ? -4.595 8.025 6.019 1.00 94.94 199 SER A N 1
ATOM 1582 C CA . SER A 1 199 ? -4.612 6.635 6.485 1.00 94.94 199 SER A CA 1
ATOM 1583 C C . SER A 1 199 ? -3.257 5.997 6.198 1.00 94.94 199 SER A C 1
ATOM 1585 O O . SER A 1 199 ? -2.796 5.996 5.061 1.00 94.94 199 SER A O 1
ATOM 1587 N N . THR A 1 200 ? -2.587 5.498 7.235 1.00 93.31 200 THR A N 1
ATOM 1588 C CA . THR A 1 200 ? -1.177 5.091 7.154 1.00 93.31 200 THR A CA 1
ATOM 1589 C C . THR A 1 200 ? -1.029 3.581 7.270 1.00 93.31 200 THR A C 1
ATOM 1591 O O . THR A 1 200 ? -1.618 2.969 8.160 1.00 93.31 200 THR A O 1
ATOM 1594 N N . VAL A 1 201 ? -0.196 2.983 6.424 1.00 94.06 201 VAL A N 1
ATOM 1595 C CA . VAL A 1 201 ? 0.176 1.567 6.477 1.00 94.06 201 VAL A CA 1
ATOM 1596 C C . VAL A 1 201 ? 1.691 1.460 6.493 1.00 94.06 201 VAL A C 1
ATOM 1598 O O . VAL A 1 201 ? 2.353 1.773 5.512 1.00 94.06 201 VAL A O 1
ATOM 1601 N N . LEU A 1 202 ? 2.241 1.009 7.612 1.00 91.69 202 LEU A N 1
ATOM 1602 C CA . LEU A 1 202 ? 3.668 0.802 7.801 1.00 91.69 202 LEU A CA 1
ATOM 1603 C C . LEU A 1 202 ? 3.997 -0.685 7.707 1.00 91.69 202 LEU A C 1
ATOM 1605 O O . LEU A 1 202 ? 3.457 -1.492 8.461 1.00 91.69 202 LEU A O 1
ATOM 1609 N N . LEU A 1 203 ? 4.913 -1.048 6.815 1.00 90.19 203 LEU A N 1
ATOM 1610 C CA . LEU A 1 203 ? 5.410 -2.412 6.663 1.00 90.19 203 LEU A CA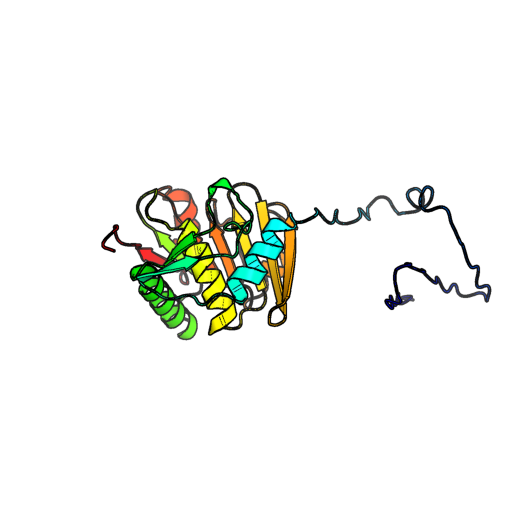 1
ATOM 1611 C C . LEU A 1 203 ? 6.689 -2.570 7.488 1.00 90.19 203 LEU A C 1
ATOM 1613 O O . LEU A 1 203 ? 7.793 -2.252 7.045 1.00 90.19 203 LEU A O 1
ATOM 1617 N N . ALA A 1 204 ? 6.541 -3.048 8.721 1.00 79.88 204 ALA A N 1
ATOM 1618 C CA . ALA A 1 204 ? 7.638 -3.125 9.674 1.00 79.88 204 ALA A CA 1
ATOM 1619 C C . ALA A 1 204 ? 8.457 -4.413 9.498 1.00 79.88 204 ALA A C 1
ATOM 1621 O O . ALA A 1 204 ? 7.935 -5.530 9.558 1.00 79.88 204 ALA A O 1
ATOM 1622 N N . SER A 1 205 ? 9.774 -4.265 9.332 1.00 66.44 205 SER A N 1
ATOM 1623 C CA . SER A 1 205 ? 10.736 -5.371 9.385 1.00 66.44 205 SER A CA 1
ATOM 1624 C C . SER A 1 205 ? 11.607 -5.236 10.635 1.00 66.44 205 SER A C 1
ATOM 1626 O O . SER A 1 205 ? 12.544 -4.449 10.644 1.00 66.44 205 SER A O 1
ATOM 1628 N N . HIS A 1 206 ? 11.249 -5.983 11.685 1.00 55.19 206 HIS A N 1
ATOM 1629 C CA . HIS A 1 206 ? 11.927 -6.214 12.977 1.00 55.19 206 HIS A CA 1
ATOM 1630 C C . HIS A 1 206 ? 12.446 -5.032 13.826 1.00 55.19 206 HIS A C 1
ATOM 1632 O O . HIS A 1 206 ? 12.662 -5.231 15.017 1.00 55.19 206 HIS A O 1
ATOM 1638 N N . ASN A 1 207 ? 12.603 -3.819 13.294 1.00 58.72 207 ASN A N 1
ATOM 1639 C CA . ASN A 1 207 ? 13.093 -2.671 14.054 1.00 58.72 207 ASN A CA 1
ATOM 1640 C C . ASN A 1 207 ? 11.949 -2.018 14.849 1.00 58.72 207 ASN A C 1
ATOM 1642 O O . ASN A 1 207 ? 11.214 -1.178 14.327 1.00 58.72 207 ASN A O 1
ATOM 1646 N N . LEU A 1 208 ? 11.792 -2.483 16.092 1.00 57.19 208 LEU A N 1
ATOM 1647 C CA . LEU A 1 208 ? 10.757 -2.104 17.059 1.00 57.19 208 LEU A CA 1
ATOM 1648 C C . LEU A 1 208 ? 10.645 -0.579 17.229 1.00 57.19 208 LEU A C 1
ATOM 1650 O O . LEU A 1 208 ? 9.550 -0.023 17.140 1.00 57.19 208 LEU A O 1
ATOM 1654 N N . ASP A 1 209 ? 11.779 0.108 17.362 1.00 59.16 209 ASP A N 1
ATOM 1655 C CA . ASP A 1 209 ? 11.830 1.526 17.732 1.00 59.16 209 ASP A CA 1
ATOM 1656 C C . ASP A 1 209 ? 11.160 2.450 16.706 1.00 59.16 209 ASP A C 1
ATOM 1658 O O . ASP A 1 209 ? 10.556 3.457 17.071 1.00 59.16 209 ASP A O 1
ATOM 1662 N N . GLN A 1 210 ? 11.201 2.095 15.417 1.00 56.69 210 GLN A N 1
ATOM 1663 C CA . GLN A 1 210 ? 10.665 2.943 14.345 1.00 56.69 210 GLN A CA 1
ATOM 1664 C C . GLN A 1 210 ? 9.138 2.906 14.230 1.00 56.69 210 GLN A C 1
ATOM 1666 O O . GLN A 1 210 ? 8.548 3.848 13.700 1.00 56.69 210 GLN A O 1
ATOM 1671 N N . TYR A 1 211 ? 8.487 1.842 14.707 1.00 62.91 211 TYR A N 1
ATOM 1672 C CA . TYR A 1 211 ? 7.029 1.725 14.649 1.00 62.91 211 TYR A CA 1
ATOM 1673 C C . TYR A 1 211 ? 6.351 1.869 16.011 1.00 62.91 211 TYR A C 1
ATOM 1675 O O . TYR A 1 211 ? 5.143 2.102 16.038 1.00 62.91 211 TYR A O 1
ATOM 1683 N N . LEU A 1 212 ? 7.088 1.810 17.129 1.00 57.88 212 LEU A N 1
ATOM 1684 C CA . LEU A 1 212 ? 6.554 2.145 18.455 1.00 57.88 212 LEU A CA 1
ATOM 1685 C C . LEU A 1 212 ? 5.975 3.564 18.485 1.00 57.88 212 LEU A C 1
ATOM 1687 O O . LEU A 1 212 ? 4.890 3.762 19.020 1.00 57.88 212 LEU A O 1
ATOM 1691 N N . THR A 1 213 ? 6.620 4.538 17.834 1.00 61.81 213 THR A N 1
ATOM 1692 C CA . THR A 1 213 ? 6.084 5.907 17.715 1.00 61.81 213 THR A CA 1
ATOM 1693 C C . THR A 1 213 ? 4.708 5.933 17.046 1.00 61.81 213 THR A C 1
ATOM 1695 O O . THR A 1 213 ? 3.827 6.669 17.485 1.00 61.81 213 THR A O 1
ATOM 1698 N N . LEU A 1 214 ? 4.497 5.096 16.025 1.00 63.66 214 LEU A N 1
ATOM 1699 C CA . LEU A 1 214 ? 3.211 4.974 15.341 1.00 63.66 214 LEU A CA 1
ATOM 1700 C C . LEU A 1 214 ? 2.196 4.200 16.194 1.00 63.66 214 LEU A C 1
ATOM 1702 O O . LEU A 1 214 ? 1.055 4.638 16.306 1.00 63.66 214 LEU A O 1
ATOM 1706 N N . LEU A 1 215 ? 2.598 3.092 16.826 1.00 60.59 215 LEU A N 1
ATOM 1707 C CA . LEU A 1 215 ? 1.732 2.273 17.687 1.00 60.59 215 LEU A CA 1
ATOM 1708 C C . LEU A 1 215 ? 1.313 2.972 18.985 1.00 60.59 215 LEU A C 1
ATOM 1710 O O . LEU A 1 215 ? 0.240 2.679 19.506 1.00 60.59 215 LEU A O 1
ATOM 1714 N N . ASN A 1 216 ? 2.100 3.932 19.471 1.00 60.12 216 ASN A N 1
ATOM 1715 C CA . ASN A 1 216 ? 1.751 4.758 20.628 1.00 60.12 216 ASN A CA 1
ATOM 1716 C C . ASN A 1 216 ? 0.560 5.696 20.352 1.00 60.12 216 ASN A C 1
ATOM 1718 O O . ASN A 1 216 ? -0.015 6.270 21.279 1.00 60.12 216 ASN A O 1
ATOM 1722 N N . LEU A 1 217 ? 0.148 5.852 19.091 1.00 64.50 217 LEU A N 1
ATOM 1723 C CA . LEU A 1 217 ? -1.052 6.598 18.735 1.00 64.50 217 LEU A CA 1
ATOM 1724 C C . LEU A 1 217 ? -2.292 5.720 18.956 1.00 64.50 217 LEU A C 1
ATOM 1726 O O . LEU A 1 217 ? -2.395 4.627 18.409 1.00 64.50 217 LEU A O 1
ATOM 1730 N N . ARG A 1 218 ? -3.304 6.225 19.678 1.00 61.09 218 ARG A N 1
ATOM 1731 C CA . ARG A 1 218 ? -4.541 5.470 20.007 1.00 61.09 218 ARG A CA 1
ATOM 1732 C C . ARG A 1 218 ? -5.264 4.863 18.789 1.00 61.09 218 ARG A C 1
ATOM 1734 O O . ARG A 1 218 ? -5.945 3.843 18.907 1.00 61.09 218 ARG A O 1
ATOM 1741 N N . VAL A 1 219 ? -5.091 5.465 17.614 1.00 72.62 219 VAL A N 1
ATOM 1742 C CA . VAL A 1 219 ? -5.701 5.036 16.340 1.00 72.62 219 VAL A CA 1
ATOM 1743 C C . VAL A 1 219 ? -4.837 4.060 15.533 1.00 72.62 219 VAL A C 1
ATOM 1745 O O . VAL A 1 219 ? -5.166 3.766 14.381 1.00 72.62 219 VAL A O 1
ATOM 1748 N N . ALA A 1 220 ? -3.732 3.581 16.106 1.00 78.69 220 ALA A N 1
ATOM 1749 C CA . ALA A 1 220 ? -2.866 2.592 15.493 1.00 78.69 220 ALA A CA 1
ATOM 1750 C C . ALA A 1 220 ? -3.206 1.166 15.937 1.00 78.69 220 ALA A C 1
ATOM 1752 O O . ALA A 1 220 ? -3.703 0.941 17.046 1.00 78.69 220 ALA A O 1
ATOM 1753 N N . THR A 1 221 ? -2.970 0.203 15.053 1.00 87.19 221 THR A N 1
ATOM 1754 C CA . THR A 1 221 ? -3.071 -1.228 15.346 1.00 87.19 221 THR A CA 1
ATOM 1755 C C . THR A 1 221 ? -1.961 -1.988 14.630 1.00 87.19 221 THR A C 1
ATOM 1757 O O . THR A 1 221 ? -1.549 -1.597 13.536 1.00 87.19 221 THR A O 1
ATOM 1760 N N . ALA A 1 222 ? -1.482 -3.070 15.238 1.00 87.06 222 ALA A N 1
ATOM 1761 C CA . ALA A 1 222 ? -0.540 -3.985 14.609 1.00 87.06 222 ALA A CA 1
ATOM 1762 C C . ALA A 1 222 ? -1.289 -5.212 14.084 1.00 87.06 222 ALA A C 1
ATOM 1764 O O . ALA A 1 222 ? -2.063 -5.818 14.821 1.00 87.06 222 ALA A O 1
ATOM 1765 N N . LEU A 1 223 ? -1.041 -5.576 12.828 1.00 90.50 223 LEU A N 1
ATOM 1766 C CA . LEU A 1 223 ? -1.493 -6.825 12.224 1.00 90.50 223 LEU A CA 1
ATOM 1767 C C . LEU A 1 223 ? -0.273 -7.690 11.904 1.00 90.50 223 LEU A C 1
ATOM 1769 O O . LEU A 1 223 ? 0.811 -7.178 11.601 1.00 90.50 223 LEU A O 1
ATOM 1773 N N . HIS A 1 224 ? -0.431 -9.005 11.998 1.00 90.12 224 HIS A N 1
ATOM 1774 C CA . HIS A 1 224 ? 0.665 -9.945 11.800 1.00 90.12 224 HIS A CA 1
ATOM 1775 C C . HIS A 1 224 ? 0.494 -10.722 10.499 1.00 90.12 224 HIS A C 1
ATOM 1777 O O . HIS A 1 224 ? -0.535 -11.355 10.280 1.00 90.12 224 HIS A O 1
ATOM 1783 N N . MET A 1 225 ? 1.516 -10.684 9.645 1.00 91.44 225 MET A N 1
ATOM 1784 C CA . MET A 1 225 ? 1.578 -11.502 8.442 1.00 91.44 225 MET A CA 1
ATOM 1785 C C . MET A 1 225 ? 2.101 -12.900 8.798 1.00 91.44 225 MET A C 1
ATOM 1787 O O . MET A 1 225 ? 3.244 -13.006 9.256 1.00 91.44 225 MET A O 1
ATOM 1791 N N . PRO A 1 226 ? 1.307 -13.961 8.569 1.00 90.38 226 PRO A N 1
ATOM 1792 C CA . PRO A 1 226 ? 1.699 -15.319 8.914 1.00 90.38 226 PRO A CA 1
ATOM 1793 C C . PRO A 1 226 ? 2.808 -15.849 7.996 1.00 90.38 226 PRO A C 1
ATOM 1795 O O . PRO A 1 226 ? 3.083 -15.309 6.913 1.00 90.38 226 PRO A O 1
ATOM 1798 N N . LEU A 1 227 ? 3.427 -16.947 8.440 1.00 87.56 227 LEU A N 1
ATOM 1799 C CA . LEU A 1 227 ? 4.417 -17.698 7.669 1.00 87.56 227 LEU A CA 1
ATOM 1800 C C . LEU A 1 227 ? 3.840 -18.216 6.339 1.00 87.56 227 LEU A C 1
ATOM 1802 O O . LEU A 1 227 ? 2.629 -18.215 6.128 1.00 87.56 227 LEU A O 1
ATOM 1806 N N . TRP A 1 228 ? 4.722 -18.626 5.427 1.00 78.12 228 TRP A N 1
ATOM 1807 C CA . TRP A 1 228 ? 4.331 -19.223 4.152 1.00 78.12 228 TRP A CA 1
ATOM 1808 C C . TRP A 1 228 ? 3.603 -20.548 4.400 1.00 78.12 228 TRP A C 1
ATOM 1810 O O . TRP A 1 228 ? 4.175 -21.467 4.984 1.00 78.12 228 TRP A O 1
ATOM 1820 N N . THR A 1 229 ? 2.348 -20.616 3.969 1.00 71.94 229 THR A N 1
ATOM 1821 C CA . THR A 1 229 ? 1.484 -21.807 4.031 1.00 71.94 229 THR A CA 1
ATOM 1822 C C . THR A 1 229 ? 0.832 -22.126 2.684 1.00 71.94 229 THR A C 1
ATOM 1824 O O . THR A 1 229 ? 0.118 -23.119 2.597 1.00 71.94 229 THR A O 1
ATOM 1827 N N . ASP A 1 230 ? 1.064 -21.272 1.680 1.00 64.44 230 ASP A N 1
ATOM 1828 C CA . ASP A 1 230 ? 0.482 -21.317 0.332 1.00 64.44 230 ASP A CA 1
ATOM 1829 C C . ASP A 1 230 ? 1.450 -21.971 -0.665 1.00 64.44 230 ASP A C 1
ATOM 1831 O O . ASP A 1 230 ? 2.677 -21.736 -0.520 1.00 64.44 230 ASP A O 1
#

Foldseek 3Di:
DDDDFDFDDDPDDGFGWDDDPDDDTDGDDDDPPPPPVPDPPPDDPPPQPPQPVLQQLQLLQLLPWDQDEQDKGFGPPPRAHSSDPVRPRIDHRYPLLVVVLVVLVVLVVVVQALAEEEDEEPPQCLVVSLSVSVSCCCNVVVQQWEWEADPFWIKIWGDDNSGIDIGIDGPPPPLVVQQDCSYEYEYHDDAPPDDGNHRYYYYDHPPCVRCVVVVVDSNYDYDYDDHDPD

pLDDT: mean 76.29, std 23.03, range [25.59, 97.62]

Organism: NCBI:txid1737510